Protein AF-A0AA39QGY2-F1 (afdb_monomer)

Radius of gyration: 18.07 Å; Cα contacts (8 Å, |Δi|>4): 182; chains: 1; bounding box: 39×39×44 Å

pLDDT: mean 86.76, std 7.74, range [40.62, 95.75]

Foldseek 3Di:
DVVVVVVPDDPPDPDDDDDDDDDPDLLVVLLVLLLLLLCLQDPDNVVSVQQSVCLQQFQFHFPCCVVPPLVSSVVAQSLVPQDQDWGDSDPRDTDGHHDDPVSNVVNVCLSPDADDLVLSQVLLCVPLVDPVCPVVLVVVVVVDDPLVNVQVVCCSNRRGRDPPPDDPPGDGRGSSSQDDPSHGNDDD

Secondary structure (DSSP, 8-state):
-HHHHHHTS-TT--S--------SSHHHHHHHHHHHHHHHH-SSHHHHHHHHHHHHH-SEE-HHIIIIIHHHHHHSHHHHT-BSSPEEEETTEEE--B--HHHHHHHHHHHHS---HHHHHHHHHHHHS-GGGHHHHHHHHHHS-HHHHHHHHHHHHHS----TT----S--EE-GGGEETTEE----

Solvent-accessible surface area (backbone atoms only — not comparable to full-atom values): 11274 Å² total; per-residue (Å²): 109,70,70,57,57,62,70,68,51,63,95,80,68,82,76,87,85,87,83,85,89,83,70,90,50,49,58,61,50,48,40,54,51,49,40,54,49,40,57,40,73,37,87,50,64,67,63,17,48,50,53,32,47,32,66,70,71,13,53,27,33,64,65,58,47,67,74,68,41,49,60,58,49,73,72,27,48,63,60,77,29,51,66,73,36,78,16,67,49,46,102,88,40,73,46,71,36,87,60,54,72,68,38,51,51,52,46,54,45,55,75,69,54,87,66,60,46,67,57,52,52,50,40,43,42,68,68,64,67,38,79,86,43,51,64,58,53,51,58,52,46,73,77,46,56,73,70,56,42,55,50,51,54,45,25,61,74,66,28,39,80,66,66,90,88,60,84,78,89,65,66,71,40,51,35,53,73,41,45,57,97,78,43,66,63,73,86,128

InterPro domains:
  IPR027974 Domain of unknown function DUF4470 [PF14737] (1-60)

Organism: NCBI:txid153913

Structure (mmCIF, N/CA/C/O backbone):
data_AF-A0AA39QGY2-F1
#
_entry.id   AF-A0AA39QGY2-F1
#
loop_
_atom_site.group_PDB
_atom_site.id
_atom_site.type_symbol
_atom_site.label_atom_id
_atom_site.label_alt_id
_atom_site.label_comp_id
_atom_site.label_asym_id
_atom_site.label_entity_id
_atom_site.label_seq_id
_atom_site.pdbx_PDB_ins_code
_atom_site.Cartn_x
_atom_site.Cartn_y
_atom_site.Cartn_z
_atom_site.occupancy
_atom_site.B_iso_or_equiv
_atom_site.auth_seq_id
_atom_site.auth_comp_id
_atom_site.auth_asym_id
_atom_site.auth_atom_id
_atom_site.pdbx_PDB_model_num
ATOM 1 N N . ASN A 1 1 ? 2.329 -14.400 6.533 1.00 65.44 1 ASN A N 1
ATOM 2 C CA . ASN A 1 1 ? 1.991 -15.189 7.742 1.00 65.44 1 ASN A CA 1
ATOM 3 C C . ASN A 1 1 ? 0.721 -14.717 8.438 1.00 65.44 1 ASN A C 1
ATOM 5 O O . ASN A 1 1 ? -0.178 -15.533 8.525 1.00 65.44 1 ASN A O 1
ATOM 9 N N . VAL A 1 2 ? 0.573 -13.442 8.831 1.00 81.12 2 VAL A N 1
ATOM 10 C CA . VAL A 1 2 ? -0.630 -12.953 9.556 1.00 81.12 2 VAL A CA 1
ATOM 11 C C . VAL A 1 2 ? -1.957 -13.272 8.846 1.00 81.12 2 VAL A C 1
ATOM 13 O O . VAL A 1 2 ? -2.815 -13.913 9.440 1.00 81.12 2 VAL A O 1
ATOM 16 N N . VAL A 1 3 ? -2.102 -12.902 7.565 1.00 81.69 3 VAL A N 1
ATOM 17 C CA . VAL A 1 3 ? -3.338 -13.146 6.786 1.00 81.69 3 VAL A CA 1
ATOM 18 C C . VAL A 1 3 ? -3.702 -14.632 6.745 1.00 81.69 3 VAL A C 1
ATOM 20 O O . VAL A 1 3 ? -4.847 -15.004 6.976 1.00 81.69 3 VAL A O 1
ATOM 23 N N . ARG A 1 4 ? -2.709 -15.495 6.506 1.00 86.06 4 ARG A N 1
ATOM 24 C CA . ARG A 1 4 ? -2.902 -16.948 6.475 1.00 86.06 4 ARG A CA 1
ATOM 25 C C . ARG A 1 4 ? -3.374 -17.478 7.828 1.00 86.06 4 ARG A C 1
ATOM 27 O O . ARG A 1 4 ? -4.342 -18.219 7.864 1.00 86.06 4 ARG A O 1
ATOM 34 N N . THR A 1 5 ? -2.738 -17.057 8.921 1.00 87.38 5 THR A N 1
ATOM 35 C CA . THR A 1 5 ? -3.117 -17.475 10.278 1.00 87.38 5 THR A CA 1
ATOM 36 C C . THR A 1 5 ? -4.557 -17.097 10.614 1.00 87.38 5 THR A C 1
ATOM 38 O O . THR A 1 5 ? -5.267 -17.906 11.196 1.00 87.38 5 THR A O 1
ATOM 41 N N . ILE A 1 6 ? -5.003 -15.899 10.226 1.00 88.00 6 ILE A N 1
ATOM 42 C CA . ILE A 1 6 ? -6.389 -15.461 10.446 1.00 88.00 6 ILE A CA 1
ATOM 43 C C . ILE A 1 6 ? -7.357 -16.293 9.597 1.00 88.00 6 ILE A C 1
ATOM 45 O O . ILE A 1 6 ? -8.371 -16.758 10.106 1.00 88.00 6 ILE A O 1
ATOM 49 N N . ASN A 1 7 ? -7.022 -16.532 8.327 1.00 88.44 7 ASN A N 1
ATOM 50 C CA . ASN A 1 7 ? -7.864 -17.304 7.410 1.00 88.44 7 ASN A CA 1
ATOM 51 C C . ASN A 1 7 ? -7.941 -18.803 7.752 1.00 88.44 7 ASN A C 1
ATOM 53 O O . ASN A 1 7 ? -8.857 -19.482 7.298 1.00 88.44 7 ASN A O 1
ATOM 57 N N . GLU A 1 8 ? -6.988 -19.3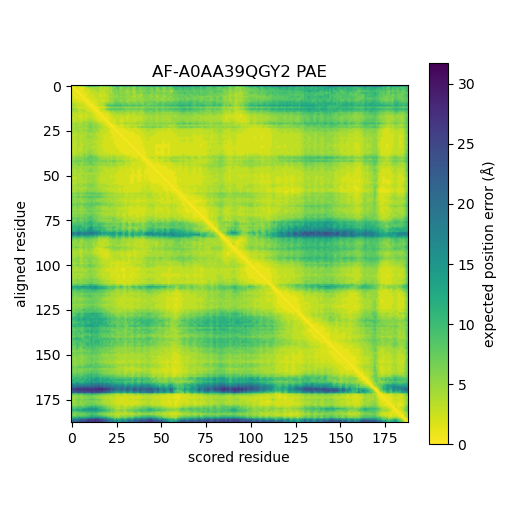25 8.526 1.00 93.50 8 GLU A N 1
ATOM 58 C CA . GLU A 1 8 ? -6.969 -20.714 9.002 1.00 93.50 8 GLU A CA 1
ATOM 59 C C . GLU A 1 8 ? -7.736 -20.911 10.325 1.00 93.50 8 GLU A C 1
ATOM 61 O O . GLU A 1 8 ? -7.832 -22.039 10.813 1.00 93.50 8 GLU A O 1
ATOM 66 N N . LEU A 1 9 ? -8.309 -19.849 10.909 1.00 93.62 9 LEU A N 1
ATOM 67 C CA . LEU A 1 9 ? -9.152 -19.982 12.097 1.00 93.62 9 LEU A CA 1
ATOM 68 C C . LEU A 1 9 ? -10.456 -20.743 11.784 1.00 93.62 9 LEU A C 1
ATOM 70 O O . LEU A 1 9 ? -11.008 -20.613 10.687 1.00 93.62 9 LEU A O 1
ATOM 74 N N . PRO A 1 10 ? -10.990 -21.519 12.749 1.00 95.75 10 PRO A N 1
ATOM 75 C CA . PRO A 1 10 ? -12.292 -22.161 12.602 1.00 95.75 10 PRO A CA 1
ATOM 76 C C . PRO A 1 10 ? -13.402 -21.145 12.304 1.00 95.75 10 PRO A C 1
ATOM 78 O O . PRO A 1 10 ? -13.413 -20.045 12.855 1.00 95.75 10 PRO A O 1
ATOM 81 N N . LYS A 1 11 ? -14.372 -21.520 11.459 1.00 92.25 11 LYS A N 1
ATOM 82 C CA . LYS A 1 11 ? -15.491 -20.635 11.069 1.00 92.25 11 LYS A CA 1
ATOM 83 C C . LYS A 1 11 ? -16.375 -20.215 12.248 1.00 92.25 11 LYS A C 1
ATOM 85 O O . LYS A 1 11 ? -17.061 -19.205 12.165 1.00 92.25 11 LYS A O 1
ATOM 90 N N . ASP A 1 12 ? -16.381 -21.010 13.307 1.00 94.62 12 ASP A N 1
ATOM 91 C CA . ASP A 1 12 ? -17.112 -20.814 14.557 1.00 94.62 12 ASP A CA 1
ATOM 92 C C . ASP A 1 12 ? -16.273 -20.118 15.641 1.00 94.62 12 ASP A C 1
ATOM 94 O O . ASP A 1 12 ? -16.718 -19.982 16.781 1.00 94.62 12 ASP A O 1
ATOM 98 N N . TYR A 1 13 ? -15.069 -19.644 15.306 1.00 93.19 13 TYR A N 1
ATOM 99 C CA . TYR A 1 13 ? -14.252 -18.869 16.228 1.00 93.19 13 TYR A CA 1
ATOM 100 C C . TYR A 1 13 ? -14.954 -17.556 16.608 1.00 93.19 13 TYR A C 1
ATOM 102 O O . TYR A 1 13 ? -15.145 -16.669 15.780 1.00 93.19 13 TYR A O 1
ATOM 110 N N . SER A 1 14 ? -15.300 -17.413 17.889 1.00 91.69 14 SER A N 1
ATOM 111 C CA . SER A 1 14 ? -15.975 -16.231 18.447 1.00 91.69 14 SER A CA 1
ATOM 112 C C . SER A 1 14 ? -15.089 -15.411 19.396 1.00 91.69 14 SER A C 1
ATOM 114 O O . SER A 1 14 ? -15.591 -14.592 20.166 1.00 91.69 14 SER A O 1
ATOM 116 N N . GLY A 1 15 ? -13.784 -15.694 19.426 1.00 91.75 15 GLY A N 1
ATOM 117 C CA . GLY A 1 15 ? -12.831 -15.021 20.306 1.00 91.75 15 GLY A CA 1
ATOM 118 C C . GLY A 1 15 ? -12.367 -13.664 19.771 1.00 91.75 15 GLY A C 1
ATOM 119 O O . GLY A 1 15 ? -12.678 -13.266 18.651 1.00 91.75 15 GLY A O 1
ATOM 120 N N . SER A 1 16 ? -11.578 -12.954 20.580 1.00 91.19 16 SER A N 1
ATOM 121 C CA . SER A 1 16 ? -10.884 -11.736 20.148 1.00 91.19 16 SER A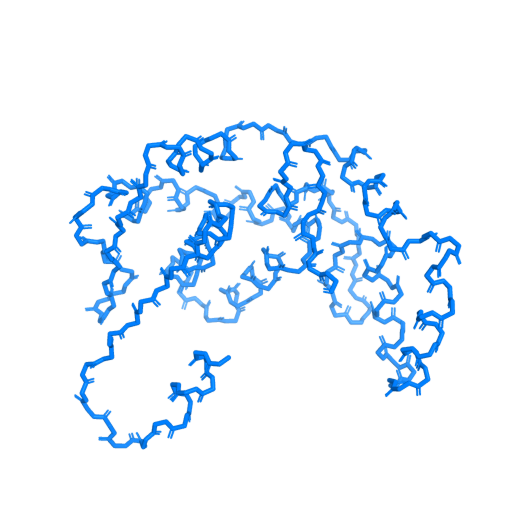 CA 1
ATOM 122 C C . SER A 1 16 ? -9.478 -12.072 19.654 1.00 91.19 16 SER A C 1
ATOM 124 O O . SER A 1 16 ? -8.739 -12.806 20.313 1.00 91.19 16 SER A O 1
ATOM 126 N N . ILE A 1 17 ? -9.096 -11.503 18.510 1.00 91.19 17 ILE A N 1
ATOM 127 C CA . ILE A 1 17 ? -7.766 -11.662 17.920 1.00 91.19 17 ILE A CA 1
ATOM 128 C C . ILE A 1 17 ? -6.948 -10.412 18.233 1.00 91.19 17 ILE A C 1
ATOM 130 O O . ILE A 1 17 ? -7.305 -9.306 17.831 1.00 91.19 17 ILE A O 1
ATOM 134 N N . LYS A 1 18 ? -5.815 -10.595 18.914 1.00 91.75 18 LYS A N 1
ATOM 135 C CA . LYS A 1 18 ? -4.838 -9.528 19.143 1.00 91.75 18 LYS A CA 1
ATOM 136 C C . LYS A 1 18 ? -3.656 -9.703 18.198 1.00 91.75 18 LYS A C 1
ATOM 138 O O . LYS A 1 18 ? -2.892 -10.655 18.333 1.00 91.75 18 LYS A O 1
ATOM 143 N N . ILE A 1 19 ? -3.497 -8.766 17.268 1.00 89.69 19 ILE A N 1
ATOM 144 C CA . ILE A 1 19 ? -2.382 -8.739 16.317 1.00 89.69 19 ILE A CA 1
ATOM 145 C C . ILE A 1 19 ? -1.370 -7.703 16.798 1.00 89.69 19 ILE A C 1
ATOM 147 O O . ILE A 1 19 ? -1.733 -6.569 17.101 1.00 89.69 19 ILE A O 1
ATOM 151 N N . ILE A 1 20 ? -0.100 -8.099 16.874 1.00 89.75 20 ILE A N 1
ATOM 152 C CA . ILE A 1 20 ? 1.009 -7.194 17.179 1.00 89.75 20 ILE A CA 1
ATOM 153 C C . ILE A 1 20 ? 1.855 -7.087 15.918 1.00 89.75 20 ILE A C 1
ATOM 155 O O . ILE A 1 20 ? 2.476 -8.062 15.497 1.00 89.75 20 ILE A O 1
ATOM 159 N N . LEU A 1 21 ? 1.851 -5.901 15.315 1.00 86.69 21 LEU A N 1
ATOM 160 C CA . LEU A 1 21 ? 2.722 -5.559 14.199 1.00 86.69 21 LEU A CA 1
ATOM 161 C C . LEU A 1 21 ? 3.882 -4.748 14.762 1.00 86.69 21 LEU A C 1
ATOM 163 O O . LEU A 1 21 ? 3.681 -3.650 15.274 1.00 86.69 21 LEU A O 1
ATOM 167 N N . ASN A 1 22 ? 5.080 -5.316 14.709 1.00 87.38 22 ASN A N 1
ATOM 168 C CA . ASN A 1 22 ? 6.297 -4.656 15.150 1.00 87.38 22 ASN A CA 1
ATOM 169 C C . ASN A 1 22 ? 7.348 -4.787 14.054 1.00 87.38 22 ASN A C 1
ATOM 171 O O . ASN A 1 22 ? 7.548 -5.881 13.530 1.00 87.38 22 ASN A O 1
ATOM 175 N N . ASP A 1 23 ? 8.015 -3.685 13.742 1.00 89.94 23 ASP A N 1
ATOM 176 C CA . ASP A 1 23 ? 9.109 -3.647 12.781 1.00 89.94 23 ASP A CA 1
ATOM 177 C C . ASP A 1 23 ? 10.179 -2.670 13.279 1.00 89.94 23 ASP A C 1
ATOM 179 O O . ASP A 1 23 ? 9.880 -1.732 14.018 1.00 89.94 23 ASP A O 1
ATOM 183 N N . HIS A 1 24 ? 11.435 -2.895 12.904 1.00 88.94 24 HIS A N 1
ATOM 184 C CA . HIS A 1 24 ? 12.511 -1.962 13.229 1.00 88.94 24 HIS A CA 1
ATOM 185 C C . HIS A 1 24 ? 12.521 -0.756 12.282 1.00 88.94 24 HIS A C 1
ATOM 187 O O . HIS A 1 24 ? 12.926 0.334 12.681 1.00 88.94 24 HIS A O 1
ATOM 193 N N . ASN A 1 25 ? 12.079 -0.938 11.035 1.00 89.50 25 ASN A N 1
ATOM 194 C CA . ASN A 1 25 ? 12.035 0.105 10.027 1.00 89.50 25 ASN A CA 1
ATOM 195 C C . ASN A 1 25 ? 10.779 0.979 10.216 1.00 89.50 25 ASN A C 1
ATOM 197 O O . ASN A 1 25 ? 9.659 0.506 9.993 1.00 89.50 25 ASN A O 1
ATOM 201 N N . PRO A 1 26 ? 10.931 2.278 10.544 1.00 89.56 26 PRO A N 1
ATOM 202 C CA . PRO A 1 26 ? 9.799 3.183 10.714 1.00 89.56 26 PRO A CA 1
ATOM 203 C C . PRO A 1 26 ? 8.897 3.269 9.481 1.00 89.56 26 PRO A C 1
ATOM 205 O O . PRO A 1 26 ? 7.688 3.403 9.633 1.00 89.56 26 PRO A O 1
ATOM 208 N N . MET A 1 27 ? 9.452 3.151 8.269 1.00 89.81 27 MET A N 1
ATOM 209 C CA . MET A 1 27 ? 8.659 3.203 7.038 1.00 89.81 27 MET A CA 1
ATOM 210 C C . MET A 1 27 ? 7.722 2.011 6.896 1.00 89.81 27 MET A C 1
ATOM 212 O O . MET A 1 27 ? 6.594 2.194 6.452 1.00 89.81 27 MET A O 1
ATOM 216 N N . VAL A 1 28 ? 8.143 0.818 7.326 1.00 90.44 28 VAL A N 1
ATOM 217 C CA . VAL A 1 28 ? 7.278 -0.371 7.313 1.00 90.44 28 VAL A CA 1
ATOM 218 C C . VAL A 1 28 ? 6.107 -0.178 8.277 1.00 90.44 28 VAL A C 1
ATOM 220 O O . VAL A 1 28 ? 4.969 -0.502 7.943 1.00 90.44 28 VAL A O 1
ATOM 223 N N . ILE A 1 29 ? 6.352 0.421 9.448 1.00 90.81 29 ILE A N 1
ATOM 224 C CA . ILE A 1 29 ? 5.285 0.769 10.397 1.00 90.81 29 ILE A CA 1
ATOM 225 C C . ILE A 1 29 ? 4.319 1.785 9.772 1.00 90.81 29 ILE A C 1
ATOM 227 O O . ILE A 1 29 ? 3.110 1.562 9.787 1.00 90.81 29 ILE A O 1
ATOM 231 N N . CYS A 1 30 ? 4.843 2.874 9.202 1.00 90.75 30 CYS A N 1
ATOM 232 C CA . CYS A 1 30 ? 4.046 3.915 8.550 1.00 90.75 30 CYS A CA 1
ATOM 233 C C . CYS A 1 30 ? 3.189 3.354 7.408 1.00 90.75 30 CYS A C 1
ATOM 235 O O . CYS A 1 30 ? 2.012 3.685 7.290 1.00 90.75 30 CYS A O 1
ATOM 237 N N . HIS A 1 31 ? 3.766 2.482 6.583 1.00 91.62 31 HIS A N 1
ATOM 238 C CA . HIS A 1 31 ? 3.091 1.850 5.455 1.00 91.62 31 HIS A CA 1
ATOM 239 C C . HIS A 1 31 ? 1.977 0.902 5.908 1.00 91.62 31 HIS A C 1
ATOM 241 O O . HIS A 1 31 ? 0.848 1.022 5.435 1.00 91.62 31 HIS A O 1
ATOM 247 N N . ASN A 1 32 ? 2.248 0.045 6.898 1.00 91.31 32 ASN A N 1
ATOM 248 C CA . ASN A 1 32 ? 1.231 -0.824 7.497 1.00 91.31 32 ASN A CA 1
ATOM 249 C C . ASN A 1 32 ? 0.089 -0.015 8.125 1.00 91.31 32 ASN A C 1
ATOM 251 O O . ASN A 1 32 ? -1.076 -0.370 7.956 1.00 91.31 32 ASN A O 1
ATOM 255 N N . LEU A 1 33 ? 0.408 1.085 8.815 1.00 91.00 33 LEU A N 1
ATOM 256 C CA . LEU A 1 33 ? -0.594 1.990 9.373 1.00 91.00 33 LEU A CA 1
ATOM 257 C C . LEU A 1 33 ? -1.489 2.565 8.270 1.00 91.00 33 LEU A C 1
ATOM 259 O O . LEU A 1 33 ? -2.707 2.536 8.400 1.00 91.00 33 LEU A O 1
ATOM 263 N N . MET A 1 34 ? -0.901 3.020 7.164 1.00 91.88 34 MET A N 1
ATOM 264 C CA . MET A 1 34 ? -1.655 3.551 6.029 1.00 91.88 34 MET A CA 1
ATOM 265 C C . MET A 1 34 ? -2.555 2.508 5.371 1.00 91.88 34 MET A C 1
ATOM 267 O O . MET A 1 34 ? -3.709 2.813 5.089 1.00 91.88 34 MET A O 1
ATOM 271 N N . ILE A 1 35 ? -2.073 1.277 5.173 1.00 92.56 35 ILE A N 1
ATOM 272 C CA . ILE A 1 35 ? -2.892 0.182 4.632 1.00 92.56 35 ILE A CA 1
ATOM 273 C C . ILE A 1 35 ? -4.102 -0.068 5.538 1.00 92.56 35 ILE A C 1
ATOM 275 O O . ILE A 1 35 ? -5.232 -0.116 5.056 1.00 92.56 35 ILE A O 1
ATOM 279 N N . LEU A 1 36 ? -3.885 -0.186 6.851 1.00 91.44 36 LEU A N 1
ATOM 280 C CA . LEU A 1 36 ? -4.968 -0.416 7.810 1.00 91.44 36 LEU A CA 1
ATOM 281 C C . LEU A 1 36 ? -5.960 0.753 7.856 1.00 91.44 36 LEU A C 1
ATOM 283 O O . LEU A 1 36 ? -7.162 0.514 7.948 1.00 91.44 36 LEU A O 1
ATOM 287 N N . SER A 1 37 ? -5.479 1.994 7.745 1.00 90.62 37 SER A N 1
ATOM 288 C CA . SER A 1 37 ? -6.336 3.179 7.661 1.00 90.62 37 SER A CA 1
ATOM 289 C C . SER A 1 37 ? -7.192 3.176 6.393 1.00 90.62 37 SER A C 1
ATOM 291 O O . SER A 1 37 ? -8.391 3.411 6.481 1.00 90.62 37 SER A O 1
ATOM 293 N N . ILE A 1 38 ? -6.626 2.849 5.224 1.00 91.88 38 ILE A N 1
ATOM 294 C CA . ILE A 1 38 ? -7.384 2.756 3.961 1.00 91.88 38 ILE A CA 1
ATOM 295 C C . ILE A 1 38 ? -8.504 1.721 4.069 1.00 91.88 38 ILE A C 1
ATOM 297 O O . ILE A 1 38 ? -9.653 2.013 3.751 1.00 91.88 38 ILE A O 1
ATOM 301 N N . LEU A 1 39 ? -8.181 0.528 4.569 1.00 91.25 39 LEU A N 1
ATOM 302 C CA . LEU A 1 39 ? -9.150 -0.562 4.727 1.00 91.25 39 LEU A CA 1
ATOM 303 C C . LEU A 1 39 ? -10.239 -0.261 5.770 1.00 91.25 39 LEU A C 1
ATOM 305 O O . LEU A 1 39 ? -11.242 -0.964 5.832 1.00 91.25 39 LEU A O 1
ATOM 309 N N . SER A 1 40 ? -10.024 0.748 6.612 1.00 88.62 40 SER A N 1
ATOM 310 C CA . SER A 1 40 ? -10.938 1.168 7.672 1.00 88.62 40 SER A CA 1
ATOM 311 C C . SER A 1 40 ? -11.886 2.287 7.235 1.00 88.62 40 SER A C 1
ATOM 313 O O . SER A 1 40 ? -13.038 2.303 7.665 1.00 88.62 40 SER A O 1
ATOM 315 N N . ILE A 1 41 ? -11.418 3.218 6.399 1.00 87.75 41 ILE A N 1
ATOM 316 C CA . ILE A 1 41 ? -12.186 4.409 6.006 1.00 87.75 41 ILE A CA 1
ATOM 317 C C . ILE A 1 41 ? -13.058 4.195 4.767 1.00 87.75 41 ILE A C 1
ATOM 319 O O . ILE A 1 41 ? -14.045 4.912 4.618 1.00 87.75 41 ILE A O 1
ATOM 323 N N . ILE A 1 42 ? -12.716 3.245 3.886 1.00 88.19 42 ILE A N 1
ATOM 324 C CA . ILE A 1 42 ? -13.517 2.946 2.692 1.00 88.19 42 ILE A CA 1
ATOM 325 C C . ILE A 1 42 ? -14.556 1.869 3.033 1.00 88.19 42 ILE A C 1
ATOM 327 O O . ILE A 1 42 ? -14.168 0.748 3.361 1.00 88.19 42 ILE A O 1
ATOM 331 N N . PRO A 1 43 ? -15.870 2.165 2.946 1.00 86.81 43 PRO A N 1
ATOM 332 C CA . PRO A 1 43 ? -16.910 1.181 3.250 1.00 86.81 43 PRO A CA 1
ATOM 333 C C . PRO A 1 43 ? -16.999 0.052 2.220 1.00 86.81 43 PRO A C 1
ATOM 335 O O . PRO A 1 43 ? -17.347 -1.075 2.571 1.00 86.81 43 PRO A O 1
ATOM 338 N N . ASP A 1 44 ? -16.726 0.364 0.951 1.00 91.50 44 ASP A N 1
ATOM 339 C CA . ASP A 1 44 ? -16.695 -0.626 -0.116 1.00 91.50 44 ASP A CA 1
ATOM 340 C C . ASP A 1 44 ? -15.405 -1.453 -0.038 1.00 91.50 44 ASP A C 1
ATOM 342 O O . ASP A 1 44 ? -14.290 -0.929 -0.093 1.00 91.50 44 ASP A O 1
ATOM 346 N N . ILE A 1 45 ? -15.568 -2.766 0.128 1.00 90.12 45 ILE A N 1
ATOM 347 C CA . ILE A 1 45 ? -14.451 -3.686 0.365 1.00 90.12 45 ILE A CA 1
ATOM 348 C C . ILE A 1 45 ? -13.558 -3.795 -0.876 1.00 90.12 45 ILE A C 1
ATOM 350 O O . ILE A 1 45 ? -12.341 -3.921 -0.734 1.00 90.12 45 ILE A O 1
ATOM 354 N N . GLU A 1 46 ? -14.139 -3.761 -2.076 1.00 91.69 46 GLU A N 1
ATOM 355 C CA . GLU A 1 46 ? -13.391 -3.911 -3.326 1.00 91.69 46 GLU A CA 1
ATOM 356 C C . GLU A 1 46 ? -12.561 -2.653 -3.604 1.00 91.69 46 GLU A C 1
ATOM 358 O O . GLU A 1 46 ? -11.358 -2.753 -3.847 1.00 91.69 46 GLU A O 1
ATOM 363 N N . GLU A 1 47 ? -13.156 -1.470 -3.444 1.00 90.88 47 GLU A N 1
ATOM 364 C CA . GLU A 1 47 ? -12.474 -0.181 -3.571 1.00 90.88 47 GLU A CA 1
ATOM 365 C C . GLU A 1 47 ? -11.387 -0.003 -2.498 1.00 90.88 47 GLU A C 1
ATOM 367 O O . GLU A 1 47 ? -10.273 0.446 -2.795 1.00 90.88 47 GLU A O 1
ATOM 372 N N . GLY A 1 48 ? -11.672 -0.395 -1.251 1.00 92.12 48 GLY A N 1
ATOM 373 C CA . GLY A 1 48 ? -10.700 -0.444 -0.156 1.00 92.12 48 GLY A CA 1
ATOM 374 C C . GLY A 1 48 ? -9.495 -1.313 -0.489 1.00 92.12 48 GLY A C 1
ATOM 375 O O . GLY A 1 48 ? -8.344 -0.883 -0.343 1.00 92.12 48 GLY A O 1
ATOM 376 N N . ALA A 1 49 ? -9.754 -2.526 -0.975 1.00 92.75 49 ALA A N 1
ATOM 377 C CA . ALA A 1 49 ? -8.714 -3.461 -1.375 1.00 92.75 49 ALA A CA 1
ATOM 378 C C . ALA A 1 49 ? -7.889 -2.938 -2.560 1.00 92.75 49 ALA A C 1
ATOM 380 O O . ALA A 1 49 ? -6.668 -3.085 -2.547 1.00 92.75 49 ALA A O 1
ATOM 381 N N . GLU A 1 50 ? -8.512 -2.291 -3.548 1.00 91.25 50 GLU A N 1
ATOM 382 C CA . GLU A 1 50 ? -7.819 -1.713 -4.704 1.00 91.25 50 GLU A CA 1
ATOM 383 C C . GLU A 1 50 ? -6.860 -0.584 -4.289 1.00 91.25 50 GLU A C 1
ATOM 385 O O . GLU A 1 50 ? -5.677 -0.602 -4.642 1.00 91.25 50 GLU A O 1
ATOM 390 N N . HIS A 1 51 ? -7.309 0.357 -3.454 1.00 91.75 51 HIS A N 1
ATOM 391 C CA . HIS A 1 51 ? -6.443 1.431 -2.956 1.00 91.75 51 HIS A CA 1
ATOM 392 C C . HIS A 1 51 ? -5.319 0.903 -2.055 1.00 91.75 51 HIS A C 1
ATOM 394 O O . HIS A 1 51 ? -4.178 1.365 -2.160 1.00 91.75 51 HIS A O 1
ATOM 400 N N . ALA A 1 52 ? -5.607 -0.087 -1.203 1.00 93.69 52 ALA A N 1
ATOM 401 C CA . ALA A 1 52 ? -4.596 -0.749 -0.385 1.00 93.69 52 ALA A CA 1
ATOM 402 C C . ALA A 1 52 ? -3.561 -1.490 -1.251 1.00 93.69 52 ALA A C 1
ATOM 404 O O . ALA A 1 52 ? -2.364 -1.415 -0.972 1.00 93.69 52 ALA A O 1
ATOM 405 N N . LEU A 1 53 ? -3.988 -2.146 -2.335 1.00 92.50 53 LEU A N 1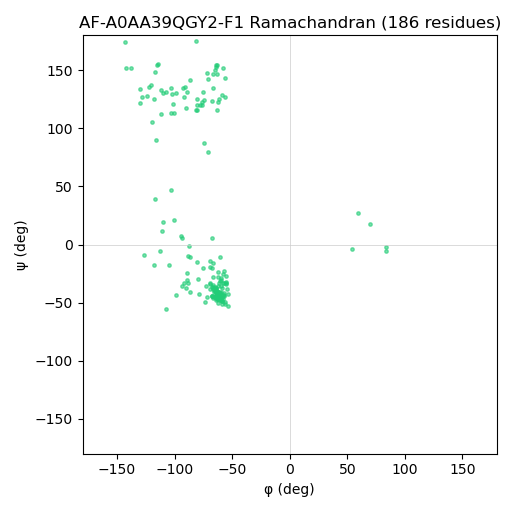
ATOM 406 C CA . LEU A 1 53 ? -3.106 -2.816 -3.292 1.00 92.50 53 LEU A CA 1
ATOM 407 C C . LEU A 1 53 ? -2.177 -1.819 -3.995 1.00 92.50 53 LEU A C 1
ATOM 409 O O . LEU A 1 53 ? -0.972 -2.065 -4.104 1.00 92.50 53 LEU A O 1
ATOM 413 N N . HIS A 1 54 ? -2.710 -0.677 -4.435 1.00 92.31 54 HIS A N 1
ATOM 414 C CA . HIS A 1 54 ? -1.902 0.386 -5.025 1.00 92.31 54 HIS A CA 1
ATOM 415 C C . HIS A 1 54 ? -0.892 0.957 -4.035 1.00 92.31 54 HIS A C 1
ATOM 417 O O . HIS A 1 54 ? 0.278 1.113 -4.382 1.00 92.31 54 HIS A O 1
ATOM 423 N N . LEU A 1 55 ? -1.318 1.216 -2.796 1.00 92.38 55 LEU A N 1
ATOM 424 C CA . LEU A 1 55 ? -0.424 1.648 -1.729 1.00 92.38 55 LEU A CA 1
ATOM 425 C C . LEU A 1 55 ? 0.686 0.618 -1.474 1.00 92.38 55 LEU A C 1
ATOM 427 O O . LEU A 1 55 ? 1.823 1.003 -1.204 1.00 92.38 55 LEU A O 1
ATOM 431 N N . TRP A 1 56 ? 0.376 -0.676 -1.566 1.00 91.62 56 TRP A N 1
ATOM 432 C CA . TRP A 1 56 ? 1.334 -1.743 -1.300 1.00 91.62 56 TRP A CA 1
ATOM 433 C C . TRP A 1 56 ? 2.371 -1.898 -2.415 1.00 91.62 56 TRP A C 1
ATOM 435 O O . TRP A 1 56 ? 3.564 -1.936 -2.132 1.00 91.62 56 TRP A O 1
ATOM 445 N N . TYR A 1 57 ? 1.948 -1.970 -3.675 1.00 90.38 57 TYR A N 1
ATOM 446 C CA . TYR A 1 57 ? 2.829 -2.451 -4.747 1.00 90.38 57 TYR A CA 1
ATOM 447 C C . TYR A 1 57 ? 2.974 -1.513 -5.944 1.00 90.38 57 TYR A C 1
ATOM 449 O O . TYR A 1 57 ? 3.806 -1.761 -6.819 1.00 90.38 57 TYR A O 1
ATOM 457 N N . SER A 1 58 ? 2.177 -0.449 -6.031 1.00 91.94 58 SER A N 1
ATOM 458 C CA . SER A 1 58 ? 2.325 0.515 -7.121 1.00 91.94 58 SER A CA 1
ATOM 459 C C . SER A 1 58 ? 3.266 1.644 -6.704 1.00 91.94 58 SER A C 1
ATOM 461 O O . SER A 1 58 ? 3.062 2.288 -5.679 1.00 91.94 58 SER A O 1
ATOM 463 N N . VAL A 1 59 ? 4.293 1.902 -7.513 1.00 92.56 59 VAL A N 1
ATOM 464 C CA . VAL A 1 59 ? 5.199 3.058 -7.385 1.00 92.56 59 VAL A CA 1
ATOM 465 C C . VAL A 1 59 ? 4.470 4.370 -7.662 1.00 92.56 59 VAL A C 1
ATOM 467 O O . VAL A 1 59 ? 4.829 5.403 -7.101 1.00 92.56 59 VAL A O 1
ATOM 470 N N . PHE A 1 60 ? 3.420 4.327 -8.479 1.00 91.25 60 PHE A N 1
ATOM 471 C CA . PHE A 1 60 ? 2.500 5.439 -8.695 1.00 91.25 60 PHE A CA 1
ATOM 472 C C . PHE A 1 60 ? 1.099 5.083 -8.203 1.00 91.25 60 PHE A C 1
ATOM 474 O O . PHE A 1 60 ? 0.739 3.914 -8.137 1.00 91.25 60 PHE A O 1
ATOM 481 N N . GLN A 1 61 ? 0.302 6.084 -7.847 1.00 88.31 61 GLN A N 1
ATOM 482 C CA . GLN A 1 61 ? -1.054 5.905 -7.334 1.00 88.31 61 GLN A CA 1
ATOM 483 C C . GLN A 1 61 ? -2.073 6.553 -8.273 1.00 88.31 61 GLN A C 1
ATOM 485 O O . GLN A 1 61 ? -1.771 7.584 -8.886 1.00 88.31 61 GLN A O 1
ATOM 490 N N . PRO A 1 62 ? -3.294 6.000 -8.362 1.00 86.94 62 PRO A N 1
ATOM 491 C CA . PRO A 1 62 ? -4.400 6.677 -9.023 1.00 86.94 62 PRO A CA 1
ATOM 492 C C . PRO A 1 62 ? -4.690 8.041 -8.385 1.00 86.94 62 PRO A C 1
ATOM 494 O O . PRO A 1 62 ? -4.500 8.239 -7.184 1.00 86.94 62 PRO A O 1
ATOM 497 N N . MET A 1 63 ? -5.230 8.976 -9.170 1.00 85.81 63 MET A N 1
ATOM 498 C CA . MET A 1 63 ? -5.631 10.298 -8.666 1.00 85.81 63 MET A CA 1
ATOM 499 C C . MET A 1 63 ? -6.695 10.228 -7.564 1.00 85.81 63 MET A C 1
ATOM 501 O O . MET A 1 63 ? -6.678 11.068 -6.663 1.00 85.81 63 MET A O 1
ATOM 505 N N . SER A 1 64 ? -7.534 9.186 -7.576 1.00 87.19 64 SER A N 1
ATOM 506 C CA . SER A 1 64 ? -8.500 8.906 -6.509 1.00 87.19 64 SER A CA 1
ATOM 507 C C . SER A 1 64 ? -7.841 8.788 -5.135 1.00 87.19 64 SER A C 1
ATOM 509 O O . SER A 1 64 ? -8.452 9.155 -4.139 1.00 87.19 64 SER A O 1
ATOM 511 N N . TYR A 1 65 ? -6.567 8.392 -5.052 1.00 88.75 65 TYR A N 1
ATOM 512 C CA . TYR A 1 65 ? -5.845 8.386 -3.785 1.00 88.75 65 TYR A CA 1
ATOM 513 C C . TYR A 1 65 ? -5.778 9.789 -3.153 1.00 88.75 65 TYR A C 1
ATOM 515 O O . TYR A 1 65 ? -6.063 9.973 -1.970 1.00 88.75 65 TYR A O 1
ATOM 523 N N . GLN A 1 66 ? -5.449 10.820 -3.932 1.00 87.69 66 GLN A N 1
ATOM 524 C CA . GLN A 1 66 ? -5.374 12.182 -3.397 1.00 87.69 66 GLN A CA 1
ATOM 525 C C . GLN A 1 66 ? -6.752 12.774 -3.100 1.00 87.69 66 GLN A C 1
ATOM 527 O O . GLN A 1 66 ? -6.885 13.526 -2.139 1.00 87.69 66 GLN A O 1
ATOM 532 N N . THR A 1 67 ? -7.763 12.457 -3.910 1.00 87.06 67 THR A N 1
ATOM 533 C CA . THR A 1 67 ? -9.088 13.083 -3.800 1.00 87.06 67 THR A CA 1
ATOM 534 C C . THR A 1 67 ? -10.028 12.357 -2.843 1.00 87.06 67 THR A C 1
ATOM 536 O O . THR A 1 67 ? -10.867 13.007 -2.231 1.00 87.06 67 THR A O 1
ATOM 539 N N . CYS A 1 68 ? -9.892 11.037 -2.708 1.00 85.94 68 CYS A N 1
ATOM 540 C CA . CYS A 1 68 ? -10.832 10.176 -1.984 1.00 85.94 68 CYS A CA 1
ATOM 541 C C . CYS A 1 68 ? -10.207 9.469 -0.779 1.00 85.94 68 CYS A C 1
ATOM 543 O O . CYS A 1 68 ? -10.941 8.993 0.073 1.00 85.94 68 CYS A O 1
ATOM 545 N N . ILE A 1 69 ? -8.877 9.376 -0.678 1.00 90.12 69 ILE A N 1
ATOM 546 C CA . ILE A 1 69 ? -8.225 8.647 0.424 1.00 90.12 69 ILE A CA 1
ATOM 547 C C . ILE A 1 69 ? -7.576 9.607 1.407 1.00 90.12 69 ILE A C 1
ATOM 549 O O . ILE A 1 69 ? -7.880 9.591 2.598 1.00 90.12 69 ILE A O 1
ATOM 553 N N . LEU A 1 70 ? -6.690 10.470 0.910 1.00 89.12 70 LEU A N 1
ATOM 554 C CA . LEU A 1 70 ? -5.892 11.350 1.759 1.00 89.12 70 LEU A CA 1
ATOM 555 C C . LEU A 1 70 ? -6.733 12.256 2.688 1.00 89.12 70 LEU A C 1
ATOM 557 O O . LEU A 1 70 ? -6.367 12.349 3.860 1.00 89.12 70 LEU A O 1
ATOM 561 N N . PRO A 1 71 ? -7.857 12.867 2.250 1.00 89.50 71 PRO A N 1
ATOM 562 C CA . PRO A 1 71 ? -8.690 13.688 3.132 1.00 89.50 71 PRO A CA 1
ATOM 563 C C . PRO A 1 71 ? -9.258 12.889 4.311 1.00 89.50 71 PRO A C 1
ATOM 565 O O . PRO A 1 71 ? -9.122 13.299 5.460 1.00 89.50 71 PRO A O 1
ATOM 568 N N . HIS A 1 72 ? -9.796 11.698 4.038 1.00 89.19 72 HIS A N 1
ATOM 569 C CA . HIS A 1 72 ? -10.372 10.826 5.062 1.00 89.19 72 HIS A CA 1
ATOM 570 C C . HIS A 1 72 ? -9.319 10.297 6.038 1.00 89.19 72 HIS A C 1
ATOM 572 O O . HIS A 1 72 ? -9.585 10.171 7.230 1.00 89.19 72 HIS A O 1
ATOM 578 N N . ILE A 1 73 ? -8.102 10.030 5.560 1.00 87.69 73 ILE A N 1
ATOM 579 C CA . ILE A 1 73 ? -6.981 9.655 6.424 1.00 87.69 73 ILE A CA 1
ATOM 580 C C . ILE A 1 73 ? -6.632 10.796 7.381 1.00 87.69 73 ILE A C 1
ATOM 582 O O . ILE A 1 73 ? -6.512 10.552 8.581 1.00 87.69 73 ILE A O 1
ATOM 586 N N . CYS A 1 74 ? -6.517 12.029 6.881 1.00 85.12 74 CYS A N 1
ATOM 587 C CA . CYS A 1 74 ? -6.228 13.213 7.698 1.00 85.12 74 CYS A CA 1
ATOM 588 C C . CYS A 1 74 ? -7.287 13.473 8.781 1.00 85.12 74 CYS A C 1
ATOM 590 O O . CYS A 1 74 ? -6.949 13.984 9.846 1.00 85.12 74 CYS A O 1
ATOM 592 N N . GLU A 1 75 ? -8.541 13.101 8.528 1.00 84.56 75 GLU A N 1
ATOM 593 C CA . GLU A 1 75 ? -9.652 13.224 9.479 1.00 84.56 75 GLU A CA 1
ATOM 594 C C . GLU A 1 75 ? -9.810 11.998 10.396 1.00 84.56 75 GLU A C 1
ATOM 596 O O . GLU A 1 75 ? -10.576 12.038 11.358 1.00 84.56 75 GLU A O 1
ATOM 601 N N . SER A 1 76 ? -9.092 10.904 10.124 1.00 83.50 76 SER A N 1
ATOM 602 C CA . SER A 1 76 ? -9.276 9.639 10.833 1.00 83.50 76 SER A CA 1
ATOM 603 C C . SER A 1 76 ? -8.752 9.662 12.271 1.00 83.50 76 SER A C 1
ATOM 605 O O . SER A 1 76 ? -7.711 10.244 12.599 1.00 83.50 76 SER A O 1
ATOM 607 N N . ASP A 1 77 ? -9.434 8.903 13.129 1.00 78.06 77 ASP A N 1
ATOM 608 C CA . ASP A 1 77 ? -9.016 8.635 14.506 1.00 78.06 77 ASP A CA 1
ATOM 609 C C . ASP A 1 77 ? -7.604 8.034 14.587 1.00 78.06 77 ASP A C 1
ATOM 611 O O . ASP A 1 77 ? -6.861 8.321 15.523 1.00 78.06 77 ASP A O 1
ATOM 615 N N . ALA A 1 78 ? -7.214 7.226 13.596 1.00 75.69 78 ALA A N 1
ATOM 616 C CA . ALA A 1 78 ? -5.893 6.606 13.538 1.00 75.69 78 ALA A CA 1
ATOM 617 C C . ALA A 1 78 ? -4.760 7.644 13.471 1.00 75.69 78 ALA A C 1
ATOM 619 O O . ALA A 1 78 ? -3.694 7.418 14.043 1.00 75.69 78 ALA A O 1
ATOM 620 N N . 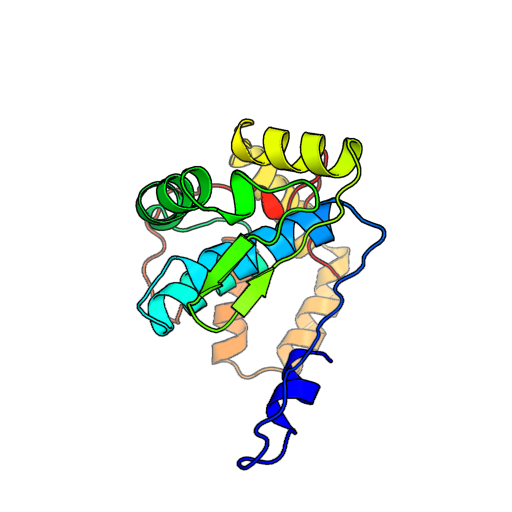LEU A 1 79 ? -4.991 8.790 12.819 1.00 76.94 79 LEU A N 1
ATOM 621 C CA . LEU A 1 79 ? -4.013 9.877 12.738 1.00 76.94 79 LEU A CA 1
ATOM 622 C C . LEU A 1 79 ? -4.097 10.873 13.884 1.00 76.94 79 LEU A C 1
ATOM 624 O O . LEU A 1 79 ? -3.075 11.409 14.310 1.00 76.94 79 LEU A O 1
ATOM 628 N N . THR A 1 80 ? -5.290 11.120 14.412 1.00 73.31 80 THR A N 1
ATOM 629 C CA . THR A 1 80 ? -5.441 12.036 15.549 1.00 73.31 80 THR A CA 1
ATOM 630 C C . THR A 1 80 ? -4.986 11.403 16.868 1.00 73.31 80 THR A C 1
ATOM 632 O O . THR A 1 80 ? -4.626 12.124 17.799 1.00 73.31 80 THR A O 1
ATOM 635 N N . LYS A 1 81 ? -4.923 10.064 16.944 1.00 76.19 81 LYS A N 1
ATOM 636 C CA . LYS A 1 81 ? -4.555 9.288 18.143 1.00 76.19 81 LYS A CA 1
ATOM 637 C C . LYS A 1 81 ? -3.273 8.464 17.968 1.00 76.19 81 LYS A C 1
ATOM 639 O O . LYS A 1 81 ? -3.167 7.364 18.498 1.00 76.19 81 LYS A O 1
ATOM 644 N N . LEU A 1 82 ? -2.261 9.009 17.286 1.00 72.12 82 LEU A N 1
ATOM 645 C CA . LEU A 1 82 ? -0.974 8.325 17.041 1.00 72.12 82 LEU A CA 1
ATOM 646 C C . LEU A 1 82 ? -0.185 7.938 18.314 1.00 72.12 82 LEU A C 1
ATOM 648 O O . LEU A 1 82 ? 0.789 7.187 18.219 1.00 72.12 82 LEU A O 1
ATOM 652 N N . SER A 1 83 ? -0.590 8.416 19.497 1.00 67.38 83 SER A N 1
ATOM 653 C CA . SER A 1 83 ? 0.075 8.166 20.780 1.00 67.38 83 SER A CA 1
ATOM 654 C C . SER A 1 83 ? -0.845 7.453 21.771 1.00 67.38 83 SER A C 1
ATOM 656 O O . SER A 1 83 ? -1.717 8.094 22.353 1.00 67.38 83 SER A O 1
ATOM 658 N N . GLU A 1 84 ? -0.600 6.154 21.984 1.00 67.81 84 GLU A N 1
ATOM 659 C CA . GLU A 1 84 ? -1.065 5.276 23.083 1.00 67.81 84 GLU A CA 1
ATOM 660 C C . GLU A 1 84 ? -2.579 5.202 23.359 1.00 67.81 84 GLU A C 1
ATOM 662 O O . GLU A 1 84 ? -3.027 4.394 24.174 1.00 67.81 84 GLU A O 1
ATOM 667 N N . MET A 1 85 ? -3.390 5.981 22.650 1.00 77.88 85 MET A N 1
ATOM 668 C CA . MET A 1 85 ? -4.837 5.961 22.746 1.00 77.88 85 MET A CA 1
ATOM 669 C C . MET A 1 85 ? -5.418 4.967 21.738 1.00 77.88 85 MET A C 1
ATOM 671 O O . MET A 1 85 ? -5.014 4.966 20.575 1.00 77.88 85 MET A O 1
ATOM 675 N N . PRO A 1 86 ? -6.397 4.142 22.141 1.00 84.62 86 PRO A N 1
ATOM 676 C CA . PRO A 1 86 ? -7.091 3.280 21.199 1.00 84.62 86 PRO A CA 1
ATOM 677 C C . PRO A 1 86 ? -7.841 4.116 20.147 1.00 84.62 86 PRO A C 1
ATOM 679 O O . PRO A 1 86 ? -8.697 4.941 20.480 1.00 84.62 86 PRO A O 1
ATOM 682 N N . ALA A 1 87 ? -7.523 3.888 18.875 1.00 86.31 87 ALA A N 1
ATOM 683 C CA . ALA A 1 87 ? -8.232 4.421 17.720 1.00 86.31 87 ALA A CA 1
ATOM 684 C C . ALA A 1 87 ? -9.196 3.359 17.182 1.00 86.31 87 ALA A C 1
ATOM 686 O O . ALA A 1 87 ? -8.809 2.207 16.974 1.00 86.31 87 ALA A O 1
ATOM 687 N N . HIS A 1 88 ? -10.455 3.722 16.950 1.00 86.25 88 HIS A N 1
ATOM 688 C CA . HIS A 1 88 ? -11.406 2.803 16.333 1.00 86.25 88 HIS A CA 1
ATOM 689 C C . HIS A 1 88 ? -11.188 2.788 14.821 1.00 86.25 88 HIS A C 1
ATOM 691 O O . HIS A 1 88 ? -11.317 3.820 14.171 1.00 86.25 88 HIS A O 1
ATOM 697 N N . LEU A 1 89 ? -10.861 1.615 14.274 1.00 84.38 89 LEU A N 1
ATOM 698 C CA . LEU A 1 89 ? -10.820 1.397 12.827 1.00 84.38 89 LEU A CA 1
ATOM 699 C C . LEU A 1 89 ? -12.205 1.002 12.305 1.00 84.38 89 LEU A C 1
ATOM 701 O O . LEU A 1 89 ? -12.652 1.444 11.255 1.00 84.38 89 LEU A O 1
ATOM 705 N N . THR A 1 90 ? -12.908 0.162 13.057 1.00 84.38 90 THR A N 1
ATOM 706 C CA . THR A 1 90 ? -14.293 -0.231 12.783 1.00 84.38 90 THR A CA 1
ATOM 707 C C . THR A 1 90 ? -15.031 -0.361 14.120 1.00 84.38 90 THR A C 1
ATOM 709 O O . THR A 1 90 ? -14.391 -0.315 15.177 1.00 84.38 90 THR A O 1
ATOM 712 N N . PRO A 1 91 ? -16.358 -0.593 14.136 1.00 85.69 91 PRO A N 1
ATOM 713 C CA . PRO A 1 91 ? -17.075 -0.869 15.382 1.00 85.69 91 PRO A CA 1
ATOM 714 C C . PRO A 1 91 ? -16.534 -2.076 16.169 1.00 85.69 91 PRO A C 1
ATOM 716 O O . PRO A 1 91 ? -16.749 -2.162 17.375 1.00 85.69 91 PRO A O 1
ATOM 719 N N . LEU A 1 92 ? -15.837 -3.005 15.502 1.00 87.94 92 LEU A N 1
ATOM 720 C CA . LEU A 1 92 ? -15.315 -4.244 16.090 1.00 87.94 92 LEU A CA 1
ATOM 721 C C . LEU A 1 92 ? -13.783 -4.287 16.160 1.00 87.94 92 LEU A C 1
ATOM 723 O O . LEU A 1 92 ? -13.220 -5.238 16.702 1.00 87.94 92 LEU A O 1
ATOM 727 N N . THR A 1 93 ? -13.092 -3.296 15.596 1.00 88.94 93 THR A N 1
ATOM 728 C CA . THR A 1 93 ? -11.634 -3.302 15.459 1.00 88.94 93 THR A CA 1
ATOM 729 C C . THR A 1 93 ? -11.041 -2.024 16.017 1.00 88.94 93 THR A C 1
ATOM 731 O O . THR A 1 93 ? -11.388 -0.918 15.598 1.00 88.94 93 THR A O 1
ATOM 734 N N . THR A 1 94 ? -10.082 -2.195 16.919 1.00 91.00 94 THR A N 1
ATOM 735 C CA . THR A 1 94 ? -9.360 -1.096 17.549 1.00 91.00 94 THR A CA 1
ATOM 736 C C . THR A 1 94 ? -7.875 -1.230 17.256 1.00 91.00 94 THR A C 1
ATOM 738 O O . THR A 1 94 ? -7.311 -2.322 17.333 1.00 91.00 94 THR A O 1
ATOM 741 N N . LEU A 1 95 ? -7.245 -0.109 16.935 1.00 90.00 95 LEU A N 1
ATOM 742 C CA . LEU A 1 95 ? -5.817 0.023 16.727 1.00 90.00 95 LEU A CA 1
ATOM 743 C C . LEU A 1 95 ? -5.211 0.776 17.909 1.00 90.00 95 LEU A C 1
ATOM 745 O O . LEU A 1 95 ? -5.688 1.842 18.282 1.00 90.00 95 LEU A O 1
ATOM 749 N N . CYS A 1 96 ? -4.133 0.240 18.468 1.00 88.69 96 CYS A N 1
ATOM 750 C CA . CYS A 1 96 ? -3.314 0.953 19.440 1.00 88.69 96 CYS A CA 1
ATOM 751 C C . CYS A 1 96 ? -1.916 1.112 18.857 1.00 88.69 96 CYS A C 1
ATOM 753 O O . CYS A 1 96 ? -1.287 0.117 18.490 1.00 88.69 96 CYS A O 1
ATOM 755 N N . THR A 1 97 ? -1.424 2.344 18.794 1.00 87.12 97 THR A N 1
ATOM 756 C CA . THR A 1 97 ? -0.092 2.644 18.277 1.00 87.12 97 THR A CA 1
ATOM 757 C C . THR A 1 97 ? 0.825 3.094 19.410 1.00 87.12 97 THR A C 1
ATOM 759 O O . THR A 1 97 ? 0.488 3.976 20.199 1.00 87.12 97 THR A O 1
ATOM 762 N N . ASN A 1 98 ? 2.006 2.484 19.489 1.00 87.62 98 ASN A N 1
ATOM 763 C CA . ASN A 1 98 ? 3.113 2.977 20.301 1.00 87.62 98 ASN A CA 1
ATOM 764 C C . ASN A 1 98 ? 4.251 3.329 19.340 1.00 87.62 98 ASN A C 1
ATOM 766 O O . ASN A 1 98 ? 5.023 2.461 18.929 1.00 87.62 98 ASN A O 1
ATOM 770 N N . LEU A 1 99 ? 4.259 4.580 18.878 1.00 88.44 99 LEU A N 1
ATOM 771 C CA . LEU A 1 99 ? 5.199 5.062 17.873 1.00 88.44 99 LEU A CA 1
ATOM 772 C C . LEU A 1 99 ? 6.284 5.900 18.538 1.00 88.44 99 LEU A C 1
ATOM 774 O O . LEU A 1 99 ? 6.001 6.795 19.330 1.00 88.44 99 LEU A O 1
ATOM 778 N N . SER A 1 100 ? 7.536 5.657 18.151 1.00 90.12 100 SER A N 1
ATOM 779 C CA . SER A 1 100 ? 8.631 6.552 18.521 1.00 90.12 100 SER A CA 1
ATOM 780 C C . SER A 1 100 ? 8.432 7.936 17.893 1.00 90.12 100 SER A C 1
ATOM 782 O O . SER A 1 100 ? 7.874 8.052 16.797 1.00 90.12 100 SER A O 1
ATOM 784 N N . SER A 1 101 ? 8.973 8.986 18.517 1.00 89.81 101 SER A N 1
ATOM 785 C CA . SER A 1 101 ? 8.941 10.343 17.949 1.00 89.81 101 SER A CA 1
ATOM 786 C C . SER A 1 101 ? 9.549 10.402 16.543 1.00 89.81 101 SER A C 1
ATOM 788 O O . SER A 1 101 ? 9.073 11.149 15.692 1.00 89.81 101 SER A O 1
ATOM 790 N N . ASN A 1 102 ? 10.569 9.580 16.269 1.00 91.06 102 ASN A N 1
ATOM 791 C CA . ASN A 1 102 ? 11.164 9.467 14.938 1.00 91.06 102 ASN A CA 1
ATOM 792 C C . ASN A 1 102 ? 10.161 8.920 13.908 1.00 91.06 102 ASN A C 1
ATOM 794 O O . ASN A 1 102 ? 10.019 9.482 12.826 1.00 91.06 102 ASN A O 1
ATOM 798 N N . THR A 1 103 ? 9.426 7.862 14.258 1.00 91.25 103 THR A N 1
ATOM 799 C CA . THR A 1 103 ? 8.395 7.274 13.391 1.00 91.25 103 THR A CA 1
ATOM 800 C C . THR A 1 103 ? 7.274 8.270 13.108 1.00 91.25 103 THR A C 1
ATOM 802 O O . THR A 1 103 ? 6.873 8.417 11.957 1.00 91.25 103 THR A O 1
ATOM 805 N N . VAL A 1 104 ? 6.818 9.007 14.127 1.00 90.38 104 VAL A N 1
ATOM 806 C CA . VAL A 1 104 ? 5.799 10.057 13.962 1.00 90.38 104 VAL A CA 1
ATOM 807 C C . VAL A 1 104 ? 6.295 11.160 13.022 1.00 90.38 104 VAL A C 1
ATOM 809 O O . VAL A 1 104 ? 5.576 11.550 12.105 1.00 90.38 104 VAL A O 1
ATOM 812 N N . ASN A 1 105 ? 7.539 11.619 13.180 1.00 90.38 105 ASN A N 1
ATOM 813 C CA . ASN A 1 105 ? 8.116 12.640 12.303 1.00 90.38 105 ASN A CA 1
ATOM 814 C C . ASN A 1 105 ? 8.210 12.168 10.846 1.00 90.38 105 ASN A C 1
ATOM 816 O O . ASN A 1 105 ? 7.846 12.913 9.937 1.00 90.38 105 ASN A O 1
ATOM 820 N N . ILE A 1 106 ? 8.656 10.928 10.618 1.00 90.56 106 ILE A N 1
ATOM 821 C CA . ILE A 1 106 ? 8.702 10.329 9.278 1.00 90.56 106 ILE A CA 1
ATOM 822 C C . ILE A 1 106 ? 7.293 10.274 8.689 1.00 90.56 106 ILE A C 1
ATOM 824 O O . ILE A 1 106 ? 7.084 10.733 7.568 1.00 90.56 106 ILE A O 1
ATOM 828 N N . PHE A 1 107 ? 6.317 9.798 9.458 1.00 90.69 107 PHE A N 1
ATOM 829 C CA . PHE A 1 107 ? 4.926 9.710 9.027 1.00 90.69 107 PHE A CA 1
ATOM 830 C C . PHE A 1 107 ? 4.371 11.072 8.575 1.00 90.69 107 PHE A C 1
ATOM 832 O O . PHE A 1 107 ? 3.881 11.214 7.454 1.00 90.69 107 PHE A O 1
ATOM 839 N N . LEU A 1 108 ? 4.523 12.105 9.411 1.00 89.25 108 LEU A N 1
ATOM 840 C CA . LEU A 1 108 ? 4.069 13.465 9.105 1.00 89.25 108 LEU A CA 1
ATOM 841 C C . LEU A 1 108 ? 4.820 14.082 7.913 1.00 89.25 108 LEU A C 1
ATOM 843 O O . LEU A 1 108 ? 4.218 14.786 7.095 1.00 89.25 108 LEU A O 1
ATOM 847 N N . SER A 1 109 ? 6.120 13.795 7.775 1.00 89.31 109 SER A N 1
ATOM 848 C CA . SER A 1 109 ? 6.904 14.248 6.622 1.00 89.31 109 SER A CA 1
ATOM 849 C C . SER A 1 109 ? 6.417 13.636 5.307 1.00 89.31 109 SER A C 1
ATOM 851 O O . SER A 1 109 ? 6.361 14.347 4.306 1.00 89.31 109 SER A O 1
ATOM 853 N N . GLN A 1 110 ? 5.994 12.366 5.309 1.00 89.94 110 GLN A N 1
ATOM 854 C CA . GLN A 1 110 ? 5.491 11.688 4.111 1.00 89.94 110 GLN A CA 1
ATOM 855 C C . GLN A 1 110 ? 4.146 12.259 3.657 1.00 89.94 110 GLN A C 1
ATOM 857 O O . GLN A 1 110 ? 3.916 12.450 2.460 1.00 89.94 110 GLN A O 1
ATOM 862 N N . LEU A 1 111 ? 3.276 12.605 4.610 1.00 87.94 111 LEU A N 1
ATOM 863 C CA . LEU A 1 111 ? 2.015 13.281 4.305 1.00 87.94 111 LEU A CA 1
ATOM 864 C C . LEU A 1 111 ? 2.246 14.642 3.636 1.00 87.94 111 LEU A C 1
ATOM 866 O O . LEU A 1 111 ? 1.588 14.965 2.647 1.00 87.94 111 LEU A O 1
ATOM 870 N N . SER A 1 112 ? 3.210 15.414 4.140 1.00 84.81 112 SER A N 1
ATOM 871 C CA . SER A 1 112 ? 3.383 16.820 3.754 1.00 84.81 112 SER A CA 1
ATOM 872 C C . SER A 1 112 ? 4.311 17.026 2.552 1.00 84.81 112 SER A C 1
ATOM 874 O O . SER A 1 112 ? 4.065 17.902 1.724 1.00 84.81 112 SER A O 1
ATOM 876 N N . SER A 1 113 ? 5.386 16.244 2.427 1.00 83.12 113 SER A N 1
ATOM 877 C CA . SER A 1 113 ? 6.421 16.482 1.415 1.00 83.12 113 SER A CA 1
ATOM 878 C C . SER A 1 113 ? 5.993 15.951 0.050 1.00 83.12 113 SER A C 1
ATOM 880 O O . SER A 1 113 ? 5.674 14.767 -0.053 1.00 83.12 113 SER A O 1
ATOM 882 N N . PRO A 1 114 ? 5.991 16.750 -1.030 1.00 83.69 114 PRO A N 1
ATOM 883 C CA . PRO A 1 114 ? 5.832 16.212 -2.375 1.00 83.69 114 PRO A CA 1
ATOM 884 C C . PRO A 1 114 ? 7.034 15.326 -2.740 1.00 83.69 114 PRO A C 1
ATOM 886 O O . PRO A 1 114 ? 8.148 15.547 -2.267 1.00 83.69 114 PRO A O 1
ATOM 889 N N . LEU A 1 115 ? 6.796 14.329 -3.592 1.00 88.81 115 LEU A N 1
ATOM 890 C CA . LEU A 1 115 ? 7.844 13.532 -4.225 1.00 88.81 115 LEU A CA 1
ATOM 891 C C . LEU A 1 115 ? 7.829 13.859 -5.715 1.00 88.81 115 LEU A C 1
ATOM 893 O O . LEU A 1 115 ? 6.757 13.893 -6.320 1.00 88.81 115 LEU A O 1
ATOM 897 N N . ASP A 1 116 ? 9.001 14.121 -6.284 1.00 90.12 116 ASP A N 1
ATOM 898 C CA . ASP A 1 116 ? 9.137 14.390 -7.713 1.00 90.12 116 ASP A CA 1
ATOM 899 C C . ASP A 1 116 ? 8.830 13.116 -8.526 1.00 90.12 116 ASP A C 1
ATOM 901 O O . ASP A 1 116 ? 9.488 12.088 -8.322 1.00 90.12 116 ASP A O 1
ATOM 905 N N . PRO A 1 117 ? 7.860 13.156 -9.460 1.00 90.00 117 PRO A N 1
ATOM 906 C CA . PRO A 1 117 ? 7.570 12.030 -10.343 1.00 90.00 117 PRO A CA 1
ATOM 907 C C . PRO A 1 117 ? 8.768 11.574 -11.177 1.00 90.00 117 PRO A C 1
ATOM 909 O O . PRO A 1 117 ? 8.906 10.378 -11.435 1.00 90.00 117 PRO A O 1
ATOM 912 N N . THR A 1 118 ? 9.654 12.495 -11.567 1.00 90.44 118 THR A N 1
ATOM 913 C CA . THR A 1 118 ? 10.842 12.166 -12.369 1.00 90.44 118 THR A CA 1
ATOM 914 C C . THR A 1 118 ? 11.823 11.329 -11.559 1.00 90.44 118 THR A C 1
ATOM 916 O O . THR A 1 118 ? 12.322 10.308 -12.039 1.00 90.44 118 THR A O 1
ATOM 919 N N . LEU A 1 119 ? 12.055 11.722 -10.304 1.00 91.06 119 LEU A N 1
ATOM 920 C CA . LEU A 1 119 ? 12.840 10.949 -9.349 1.00 91.06 119 LEU A CA 1
ATOM 921 C C . LEU A 1 119 ? 12.219 9.568 -9.121 1.00 91.06 119 LEU A C 1
ATOM 923 O O . LEU A 1 119 ? 12.924 8.568 -9.230 1.00 91.06 119 LEU A O 1
ATOM 927 N N . ALA A 1 120 ? 10.907 9.489 -8.884 1.00 91.69 120 ALA A N 1
ATOM 928 C CA . ALA A 1 120 ? 10.220 8.214 -8.673 1.00 91.69 120 ALA A CA 1
ATOM 929 C C . ALA A 1 120 ? 10.375 7.258 -9.870 1.00 91.69 120 ALA A C 1
ATOM 931 O O . ALA A 1 120 ? 10.714 6.087 -9.691 1.00 91.69 120 ALA A O 1
ATOM 932 N N . HIS A 1 121 ? 10.198 7.769 -11.092 1.00 90.12 121 HIS A N 1
ATOM 933 C CA . HIS A 1 121 ? 10.375 6.993 -12.319 1.00 90.12 121 HIS A CA 1
ATOM 934 C C . HIS A 1 121 ? 11.833 6.556 -12.522 1.00 90.12 121 HIS A C 1
ATOM 936 O O . HIS A 1 121 ? 12.105 5.417 -12.898 1.00 90.12 121 HIS A O 1
ATOM 942 N N . THR A 1 122 ? 12.786 7.441 -12.226 1.00 91.38 122 THR A N 1
ATOM 943 C CA . THR A 1 122 ? 14.218 7.129 -12.310 1.00 91.38 122 THR A CA 1
ATOM 944 C C . THR A 1 122 ? 14.598 6.032 -11.317 1.00 91.38 122 THR A C 1
ATOM 946 O O . THR A 1 122 ? 15.259 5.070 -11.697 1.00 91.38 122 THR A O 1
ATOM 949 N N . SER A 1 123 ? 14.131 6.120 -10.069 1.00 91.62 123 SER A N 1
ATOM 950 C CA . SER A 1 123 ? 14.354 5.088 -9.050 1.00 91.62 123 SER A CA 1
ATOM 951 C C . SER A 1 123 ? 13.737 3.744 -9.445 1.00 91.62 123 SER A C 1
ATOM 953 O O . SER A 1 123 ? 14.387 2.716 -9.271 1.00 91.62 123 SER A O 1
ATOM 955 N N . LEU A 1 124 ? 12.532 3.737 -10.031 1.00 90.62 124 LEU A N 1
ATOM 956 C CA . LEU A 1 124 ? 11.920 2.523 -10.581 1.00 90.62 124 LEU A CA 1
ATOM 957 C C . LEU A 1 124 ? 12.805 1.892 -11.663 1.00 90.62 124 LEU A C 1
ATOM 959 O O . LEU A 1 124 ? 13.123 0.709 -11.571 1.00 90.62 124 LEU A O 1
ATOM 963 N N . ASN A 1 125 ? 13.249 2.672 -12.652 1.00 89.44 125 ASN A N 1
ATOM 964 C CA . ASN A 1 125 ? 14.103 2.168 -13.730 1.00 89.44 125 ASN A CA 1
ATOM 965 C C . ASN A 1 125 ? 15.450 1.649 -13.215 1.00 89.44 125 ASN A C 1
ATOM 967 O O . ASN A 1 125 ? 15.906 0.593 -13.650 1.00 89.44 125 ASN A O 1
ATOM 971 N N . ASN A 1 126 ? 16.054 2.349 -12.256 1.00 89.31 126 ASN A N 1
ATOM 972 C CA . ASN A 1 126 ? 17.325 1.960 -11.647 1.00 89.31 126 ASN A CA 1
ATOM 973 C C . ASN A 1 126 ? 17.233 0.678 -10.814 1.00 89.31 126 ASN A C 1
ATOM 975 O O . ASN A 1 126 ? 18.261 0.067 -10.548 1.00 89.31 126 ASN A O 1
ATOM 979 N N . ILE A 1 127 ? 16.040 0.282 -10.371 1.00 87.06 127 ILE A N 1
ATOM 980 C CA . ILE A 1 127 ? 15.849 -0.960 -9.616 1.00 87.06 127 ILE A CA 1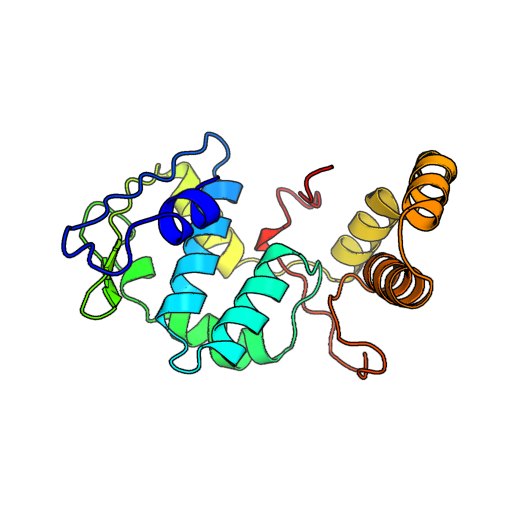
ATOM 981 C C . ILE A 1 127 ? 15.353 -2.075 -10.522 1.00 87.06 127 ILE A C 1
ATOM 983 O O . ILE A 1 127 ? 15.853 -3.184 -10.409 1.00 87.06 127 ILE A O 1
ATOM 987 N N . MET A 1 128 ? 14.397 -1.812 -11.412 1.00 84.56 128 MET A N 1
ATOM 988 C CA . MET A 1 128 ? 13.717 -2.861 -12.182 1.00 84.56 128 MET A CA 1
ATOM 989 C C . MET A 1 128 ? 14.376 -3.160 -13.528 1.00 84.56 128 MET A C 1
ATOM 991 O O . MET A 1 128 ? 14.366 -4.310 -13.961 1.00 84.56 128 MET A O 1
ATOM 995 N N . ASN A 1 129 ? 14.965 -2.150 -14.177 1.00 84.19 129 ASN A N 1
ATOM 996 C CA . ASN A 1 129 ? 15.409 -2.217 -15.574 1.00 84.19 129 ASN A CA 1
ATOM 997 C C . ASN A 1 129 ? 16.941 -2.215 -15.720 1.00 84.19 129 ASN A C 1
ATOM 999 O O . ASN A 1 129 ? 17.472 -1.910 -16.790 1.00 84.19 129 ASN A O 1
ATOM 1003 N N . THR A 1 130 ? 17.677 -2.553 -14.658 1.00 88.69 130 THR A N 1
ATOM 1004 C CA . THR A 1 130 ? 19.137 -2.667 -14.728 1.00 88.69 130 THR A CA 1
ATOM 1005 C C . THR A 1 130 ? 19.561 -3.890 -15.541 1.00 88.69 130 THR A C 1
ATOM 1007 O O . THR A 1 130 ? 18.956 -4.959 -15.413 1.00 88.69 130 THR A O 1
ATOM 1010 N N . PRO A 1 131 ? 20.640 -3.792 -16.344 1.00 87.69 131 PRO A N 1
ATOM 1011 C CA . PRO A 1 131 ? 21.126 -4.920 -17.144 1.00 87.69 131 PRO A CA 1
ATOM 1012 C C . PRO A 1 131 ? 21.420 -6.179 -16.316 1.00 87.69 131 PRO A C 1
ATOM 1014 O O . PRO A 1 131 ? 21.217 -7.295 -16.785 1.00 87.69 131 PRO A O 1
ATOM 1017 N N . GLU A 1 132 ? 21.846 -6.001 -15.065 1.00 88.69 132 GLU A N 1
ATOM 1018 C CA . GLU A 1 132 ? 22.154 -7.079 -14.118 1.00 88.69 132 GLU A CA 1
ATOM 1019 C C . GLU A 1 132 ? 20.929 -7.947 -13.782 1.00 88.69 132 GLU A C 1
ATOM 1021 O O . GLU A 1 132 ? 21.069 -9.142 -13.519 1.00 88.69 132 GLU A O 1
ATOM 1026 N N . ARG A 1 133 ? 19.713 -7.386 -13.859 1.00 84.94 133 ARG A N 1
ATOM 1027 C CA . ARG A 1 133 ? 18.462 -8.109 -13.586 1.00 84.94 133 ARG A CA 1
ATOM 1028 C C . ARG A 1 133 ? 17.902 -8.849 -14.788 1.00 84.94 133 ARG A C 1
ATOM 1030 O O . ARG A 1 133 ? 17.009 -9.670 -14.601 1.00 84.94 133 ARG A O 1
ATOM 1037 N N . ALA A 1 134 ? 18.420 -8.628 -15.998 1.00 87.44 134 ALA A N 1
ATOM 1038 C CA . ALA A 1 134 ? 17.863 -9.219 -17.215 1.00 87.44 134 ALA A CA 1
ATOM 1039 C C . ALA A 1 134 ? 17.737 -10.750 -17.119 1.00 87.44 134 ALA A C 1
ATOM 1041 O O . ALA A 1 134 ? 16.701 -11.315 -17.465 1.00 87.44 134 ALA A O 1
ATOM 1042 N N . ASN A 1 135 ? 18.758 -11.422 -16.574 1.00 90.62 135 ASN A N 1
ATOM 1043 C CA . ASN A 1 135 ? 18.720 -12.870 -16.378 1.00 90.62 135 ASN A CA 1
ATOM 1044 C C . ASN A 1 135 ? 17.651 -13.293 -15.355 1.00 90.62 135 ASN A C 1
ATOM 1046 O O . ASN A 1 135 ? 16.886 -14.217 -15.611 1.00 90.62 135 ASN A O 1
ATOM 1050 N N . TYR A 1 136 ? 17.561 -12.591 -14.220 1.00 87.50 136 TYR A N 1
ATOM 1051 C CA . TYR A 1 136 ? 16.551 -12.859 -13.193 1.00 87.50 136 TYR A CA 1
ATOM 1052 C C . TYR A 1 136 ? 15.125 -12.661 -13.730 1.00 87.50 136 TYR A C 1
ATOM 1054 O O . TYR A 1 136 ? 14.269 -13.523 -13.541 1.00 87.50 136 TYR A O 1
ATOM 1062 N N . CYS A 1 137 ? 14.882 -11.568 -14.459 1.00 86.62 137 CYS A N 1
ATOM 1063 C CA . CYS A 1 137 ? 13.589 -11.279 -15.075 1.00 86.62 137 CYS A CA 1
ATOM 1064 C C . CYS A 1 137 ? 13.194 -12.350 -16.101 1.00 86.62 137 CYS A C 1
ATOM 1066 O O . CYS A 1 137 ? 12.055 -12.811 -16.086 1.00 86.62 137 CYS A O 1
ATOM 1068 N N . ASN A 1 138 ? 14.129 -12.794 -16.949 1.00 89.19 138 ASN A N 1
ATOM 1069 C CA . ASN A 1 138 ? 13.864 -13.848 -17.932 1.00 89.19 138 ASN A CA 1
ATOM 1070 C C . ASN A 1 138 ? 13.491 -15.174 -17.260 1.00 89.19 138 ASN A C 1
ATOM 1072 O O . ASN A 1 138 ? 12.483 -15.779 -17.621 1.00 89.19 138 ASN A O 1
ATOM 1076 N N . LEU A 1 139 ? 14.252 -15.586 -16.242 1.00 91.69 139 LEU A N 1
ATOM 1077 C CA . LEU A 1 139 ? 13.951 -16.793 -15.470 1.00 91.69 139 LEU A CA 1
ATOM 1078 C C . LEU A 1 139 ? 12.585 -16.691 -14.784 1.00 91.69 139 LEU A C 1
ATOM 1080 O O . LEU A 1 139 ? 11.803 -17.636 -14.819 1.00 91.69 139 LEU A O 1
ATOM 1084 N N . TYR A 1 140 ? 12.253 -15.533 -14.210 1.00 89.81 140 TYR A N 1
ATOM 1085 C CA . TYR A 1 140 ? 10.931 -15.307 -13.631 1.00 89.81 140 TYR A CA 1
ATOM 1086 C C . TYR A 1 140 ? 9.819 -15.413 -14.685 1.00 89.81 140 TYR A C 1
ATOM 1088 O O . TYR A 1 140 ? 8.815 -16.090 -14.452 1.00 89.81 140 TYR A O 1
ATOM 1096 N N . TYR A 1 141 ? 10.006 -14.832 -15.874 1.00 91.44 141 TYR A N 1
ATOM 1097 C CA . TYR A 1 141 ? 9.052 -14.933 -16.980 1.00 91.44 141 TYR A CA 1
ATOM 1098 C C . TYR A 1 141 ? 8.795 -16.363 -17.432 1.00 91.44 141 TYR A C 1
ATOM 1100 O O . TYR A 1 141 ? 7.649 -16.693 -17.738 1.00 91.44 141 TYR A O 1
ATOM 1108 N N . GLU A 1 142 ? 9.798 -17.235 -17.412 1.00 94.12 142 GLU A N 1
ATOM 1109 C CA . GLU A 1 142 ? 9.606 -18.655 -17.713 1.00 94.12 142 GLU A CA 1
ATOM 1110 C C . GLU A 1 142 ? 8.622 -19.333 -16.745 1.00 94.12 142 GLU A C 1
ATOM 1112 O O . GLU A 1 142 ? 7.863 -20.205 -17.169 1.00 94.12 142 GLU A O 1
ATOM 1117 N N . THR A 1 143 ? 8.553 -18.884 -15.486 1.00 95.12 143 THR A N 1
ATOM 1118 C CA . THR A 1 143 ? 7.679 -19.473 -14.452 1.00 95.12 143 THR A CA 1
ATOM 1119 C C . THR A 1 143 ? 6.217 -19.027 -14.509 1.00 95.12 143 THR A C 1
ATOM 1121 O O . THR A 1 143 ? 5.361 -19.664 -13.895 1.00 95.12 143 THR A O 1
ATOM 1124 N N . ILE A 1 144 ? 5.902 -17.954 -15.241 1.00 93.12 144 ILE A N 1
ATOM 1125 C CA . ILE A 1 144 ? 4.556 -17.368 -15.279 1.00 93.12 144 ILE A CA 1
ATOM 1126 C C . ILE A 1 144 ? 3.904 -17.486 -16.661 1.00 93.12 144 ILE A C 1
ATOM 1128 O O . ILE A 1 144 ? 4.569 -17.586 -17.700 1.00 93.12 144 ILE A O 1
ATOM 1132 N N . SER A 1 145 ? 2.568 -17.463 -16.675 1.00 93.06 145 SER A N 1
ATOM 1133 C CA . SER A 1 145 ? 1.773 -17.539 -17.903 1.00 93.06 145 SER A CA 1
ATOM 1134 C C . SER A 1 145 ? 2.011 -16.319 -18.809 1.00 93.06 145 SER A C 1
ATOM 1136 O O . SER A 1 145 ? 2.329 -15.235 -18.313 1.00 93.06 145 SER A O 1
ATOM 1138 N N . PRO A 1 146 ? 1.811 -16.442 -20.135 1.00 90.25 146 PRO A N 1
ATOM 1139 C CA . PRO A 1 146 ? 2.026 -15.333 -21.064 1.00 90.25 146 PRO A CA 1
ATOM 1140 C C . PRO A 1 146 ? 1.255 -14.052 -20.714 1.00 90.25 146 PRO A C 1
ATOM 1142 O O . PRO A 1 146 ? 1.804 -12.961 -20.835 1.00 90.25 146 PRO A O 1
ATOM 1145 N N . SER A 1 147 ? 0.014 -14.161 -20.229 1.00 88.31 147 SER A N 1
ATOM 1146 C CA . SER A 1 147 ? -0.777 -12.994 -19.815 1.00 88.31 147 SER A CA 1
ATOM 1147 C C . SER A 1 147 ? -0.191 -12.293 -18.586 1.00 88.31 147 SER A C 1
ATOM 1149 O O . SER A 1 147 ? -0.169 -11.064 -18.537 1.00 88.31 147 SER A O 1
ATOM 1151 N N . HIS A 1 148 ? 0.336 -13.049 -17.618 1.00 88.81 148 HIS A N 1
ATOM 1152 C CA . HIS A 1 148 ? 1.002 -12.480 -16.447 1.00 88.81 148 HIS A CA 1
ATOM 1153 C C . HIS A 1 148 ? 2.330 -11.807 -16.809 1.00 88.81 148 HIS A C 1
ATOM 1155 O O . HIS A 1 148 ? 2.652 -10.785 -16.209 1.00 88.81 148 HIS A O 1
ATOM 1161 N N . ARG A 1 149 ? 3.065 -12.311 -17.815 1.00 90.69 149 ARG A N 1
ATOM 1162 C CA . ARG A 1 149 ? 4.291 -11.652 -18.315 1.00 90.69 149 ARG A CA 1
ATOM 1163 C C . ARG A 1 149 ? 3.998 -10.234 -18.784 1.00 90.69 149 ARG A C 1
ATOM 1165 O O . ARG A 1 149 ? 4.679 -9.311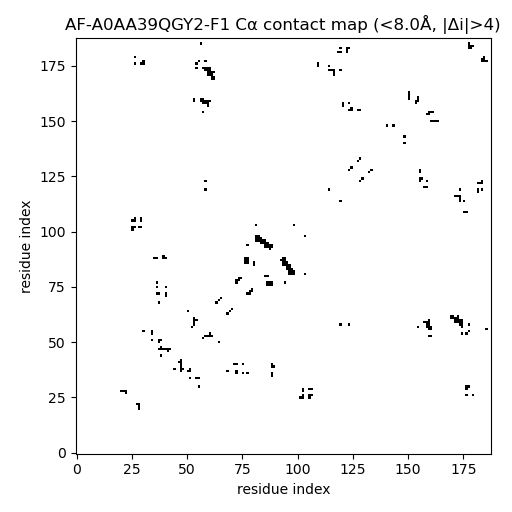 -18.363 1.00 90.69 149 ARG A O 1
ATOM 1172 N N . VAL A 1 150 ? 2.937 -10.055 -19.574 1.00 88.25 150 VAL A N 1
ATOM 1173 C CA . VAL A 1 150 ? 2.541 -8.730 -20.077 1.00 88.25 150 VAL A CA 1
ATOM 1174 C C . VAL A 1 150 ? 2.122 -7.797 -18.938 1.00 88.25 150 VAL A C 1
ATOM 1176 O O . VAL A 1 150 ? 2.461 -6.616 -18.947 1.00 88.25 150 VAL A O 1
ATOM 1179 N N . ALA A 1 151 ? 1.387 -8.306 -17.945 1.00 87.19 151 ALA A N 1
ATOM 1180 C CA . ALA A 1 151 ? 1.003 -7.508 -16.782 1.00 87.19 151 ALA A CA 1
ATOM 1181 C C . ALA A 1 151 ? 2.228 -7.069 -15.963 1.00 87.19 151 ALA A C 1
ATOM 1183 O O . ALA A 1 151 ? 2.336 -5.901 -15.589 1.00 87.19 151 ALA A O 1
ATOM 1184 N N . PHE A 1 152 ? 3.171 -7.984 -15.733 1.00 88.94 152 PHE A N 1
ATOM 1185 C CA . PHE A 1 152 ? 4.392 -7.704 -14.986 1.00 88.94 152 PHE A CA 1
ATOM 1186 C C . PHE A 1 152 ? 5.321 -6.742 -15.732 1.00 88.94 152 PHE A C 1
ATOM 1188 O O . PHE A 1 152 ? 5.781 -5.773 -15.139 1.00 88.94 152 PHE A O 1
ATOM 1195 N N . GLU A 1 153 ? 5.526 -6.934 -17.036 1.00 88.88 153 GLU A N 1
ATOM 1196 C CA . GLU A 1 153 ? 6.296 -6.022 -17.893 1.00 88.88 153 GLU A CA 1
ATOM 1197 C C . GLU A 1 153 ? 5.721 -4.596 -17.857 1.00 88.88 153 GLU A C 1
ATOM 1199 O O . GLU A 1 153 ? 6.453 -3.611 -17.715 1.00 88.88 153 GLU A O 1
ATOM 1204 N N . ARG A 1 154 ? 4.388 -4.467 -17.928 1.00 88.56 154 ARG A N 1
ATOM 1205 C CA . ARG A 1 154 ? 3.716 -3.168 -17.800 1.00 88.56 154 ARG A CA 1
ATOM 1206 C C . ARG A 1 154 ? 3.920 -2.554 -16.423 1.00 88.56 154 ARG A C 1
ATOM 1208 O O . ARG A 1 154 ? 4.212 -1.363 -16.344 1.00 88.56 154 ARG A O 1
ATOM 1215 N N . TRP A 1 155 ? 3.798 -3.334 -15.353 1.00 89.12 155 TRP A N 1
ATOM 1216 C CA . TRP A 1 155 ? 4.075 -2.839 -14.007 1.00 89.12 155 TRP A CA 1
ATOM 1217 C C . TRP A 1 155 ? 5.539 -2.400 -13.852 1.00 89.12 155 TRP A C 1
ATOM 1219 O O . TRP A 1 155 ? 5.778 -1.329 -13.308 1.00 89.12 155 TRP A O 1
ATOM 1229 N N . GLN A 1 156 ? 6.512 -3.136 -14.395 1.00 88.19 156 GLN A N 1
ATOM 1230 C CA . GLN A 1 156 ? 7.924 -2.729 -14.371 1.00 88.19 156 GLN A CA 1
ATOM 1231 C C . GLN A 1 156 ? 8.175 -1.421 -15.132 1.00 88.19 156 GLN A C 1
ATOM 1233 O O . GLN A 1 156 ? 8.997 -0.610 -14.715 1.00 88.19 156 GLN A O 1
ATOM 1238 N N . SER A 1 157 ? 7.455 -1.205 -16.234 1.00 86.75 157 SER A N 1
ATOM 1239 C CA . SER A 1 157 ? 7.619 -0.020 -17.083 1.00 86.75 157 SER A CA 1
ATOM 1240 C C . SER A 1 157 ? 6.935 1.224 -16.507 1.00 86.75 157 SER A C 1
ATOM 1242 O O . SER A 1 157 ? 7.484 2.323 -16.550 1.00 86.75 157 SER A O 1
ATOM 1244 N N . PHE A 1 158 ? 5.717 1.066 -15.982 1.00 86.50 158 PHE A N 1
ATOM 1245 C CA . PHE A 1 158 ? 4.869 2.182 -15.549 1.00 86.50 158 PHE A CA 1
ATOM 1246 C C . PHE A 1 158 ? 4.792 2.346 -14.031 1.00 86.50 158 PHE A C 1
ATOM 1248 O O . PHE A 1 158 ? 4.371 3.396 -13.560 1.00 86.50 158 PHE A O 1
ATOM 1255 N N . GLY A 1 159 ? 5.164 1.330 -13.255 1.00 89.06 159 GLY A N 1
ATOM 1256 C CA . GLY A 1 159 ? 5.089 1.341 -11.796 1.00 89.06 159 GLY A CA 1
ATOM 1257 C C . GLY A 1 159 ? 3.665 1.308 -11.240 1.00 89.06 159 GLY A C 1
ATOM 1258 O O . GLY A 1 159 ? 3.467 1.668 -10.085 1.00 89.06 159 GLY A O 1
ATOM 1259 N N . LEU A 1 160 ? 2.666 0.916 -12.034 1.00 89.12 160 LEU A N 1
ATOM 1260 C CA . LEU A 1 160 ? 1.261 0.877 -11.628 1.00 89.12 160 LEU A CA 1
ATOM 1261 C C . LEU A 1 160 ? 0.703 -0.530 -11.844 1.00 89.12 160 LEU A C 1
ATOM 1263 O O . LEU A 1 160 ? 0.832 -1.088 -12.934 1.00 89.12 160 LEU A O 1
ATOM 1267 N N . ILE A 1 161 ? 0.095 -1.110 -10.809 1.00 88.75 161 ILE A N 1
ATOM 1268 C CA . ILE A 1 161 ? -0.638 -2.371 -10.950 1.00 88.75 161 ILE A CA 1
ATOM 1269 C C . ILE A 1 161 ? -1.989 -2.061 -11.569 1.00 88.75 161 ILE A C 1
ATOM 1271 O O . ILE A 1 161 ? -2.768 -1.320 -10.991 1.00 88.75 161 ILE A O 1
ATOM 1275 N N . LEU A 1 162 ? -2.270 -2.636 -12.732 1.00 84.19 162 LEU A N 1
ATOM 1276 C CA . LEU A 1 162 ? -3.540 -2.458 -13.420 1.00 84.19 162 LEU A CA 1
ATOM 1277 C C . LEU A 1 162 ? -4.033 -3.780 -14.007 1.00 84.19 162 LEU A C 1
ATOM 1279 O O . LEU A 1 162 ? -3.213 -4.623 -14.392 1.00 84.19 162 LEU A O 1
ATOM 1283 N N . PRO A 1 163 ? -5.359 -3.949 -14.152 1.00 78.44 163 PRO A N 1
ATOM 1284 C CA . PRO A 1 163 ? -5.892 -5.059 -14.914 1.00 78.44 163 PRO A CA 1
ATOM 1285 C C . PRO A 1 163 ? -5.473 -4.961 -16.385 1.00 78.44 163 PRO A C 1
ATOM 1287 O O . PRO A 1 163 ? -5.187 -3.889 -16.932 1.00 78.44 163 PRO A O 1
ATOM 1290 N N . PHE A 1 164 ? -5.432 -6.114 -17.049 1.00 71.88 164 PHE A N 1
ATOM 1291 C CA . PHE A 1 164 ? -5.051 -6.186 -18.453 1.00 71.88 164 PHE A CA 1
ATOM 1292 C C . PHE A 1 164 ? -5.995 -5.339 -19.321 1.00 71.88 164 PHE A C 1
ATOM 1294 O O . PHE A 1 164 ? -7.212 -5.483 -19.257 1.00 71.88 164 PHE A O 1
ATOM 1301 N N . GLY A 1 165 ? -5.421 -4.461 -20.148 1.00 74.75 165 GLY A N 1
ATOM 1302 C CA . GLY A 1 165 ? -6.183 -3.574 -21.034 1.00 74.75 165 GLY A CA 1
ATOM 1303 C C . GLY A 1 165 ? -6.702 -2.286 -20.385 1.00 74.75 165 GLY A C 1
ATOM 1304 O O . GLY A 1 165 ? -7.277 -1.465 -21.096 1.00 74.75 165 GLY A O 1
ATOM 1305 N N . ALA A 1 166 ? -6.473 -2.070 -19.086 1.00 78.25 166 ALA A N 1
ATOM 1306 C CA . ALA A 1 166 ? -6.818 -0.808 -18.443 1.00 78.25 166 ALA A CA 1
ATOM 1307 C C . ALA A 1 166 ? -6.018 0.362 -19.023 1.00 78.25 166 ALA A C 1
ATOM 1309 O O . ALA A 1 166 ? -4.853 0.222 -19.412 1.00 78.25 166 ALA A O 1
ATOM 1310 N N . ASN A 1 167 ? -6.666 1.522 -19.061 1.00 73.00 167 ASN A N 1
ATOM 1311 C CA . ASN A 1 167 ? -6.063 2.741 -19.559 1.00 73.00 167 ASN A CA 1
ATOM 1312 C C . ASN A 1 167 ? -5.079 3.317 -18.529 1.00 73.00 167 ASN A C 1
ATOM 1314 O O . ASN A 1 167 ? -5.399 3.484 -17.356 1.00 73.00 167 ASN A O 1
ATOM 1318 N N . ASN A 1 168 ? -3.884 3.649 -18.992 1.00 68.38 168 ASN A N 1
ATOM 1319 C CA . ASN A 1 168 ? -2.782 4.219 -18.229 1.00 68.38 168 ASN A CA 1
ATOM 1320 C C . ASN A 1 168 ? -2.656 5.745 -18.419 1.00 68.38 168 ASN A C 1
ATOM 1322 O O . ASN A 1 168 ? -1.614 6.319 -18.121 1.00 68.38 168 ASN A O 1
ATOM 1326 N N . THR A 1 169 ? -3.721 6.434 -18.851 1.00 60.97 169 THR A N 1
ATOM 1327 C CA . THR A 1 169 ? -3.770 7.908 -18.996 1.00 60.97 169 THR A CA 1
ATOM 1328 C C . THR A 1 169 ? -3.719 8.697 -17.682 1.00 60.97 169 THR A C 1
ATOM 1330 O O . THR A 1 169 ? -3.903 9.913 -17.694 1.00 60.97 169 THR A O 1
ATOM 1333 N N . HIS A 1 170 ? -3.526 8.047 -16.537 1.00 55.12 170 HIS A N 1
ATOM 1334 C CA . HIS A 1 170 ? -3.616 8.714 -15.244 1.00 55.12 170 HIS A CA 1
ATOM 1335 C C . HIS A 1 170 ? -2.292 9.350 -14.819 1.00 55.12 170 HIS A C 1
ATOM 1337 O O . HIS A 1 170 ? -1.203 8.826 -15.040 1.00 55.12 170 HIS A O 1
ATOM 1343 N N . ILE A 1 171 ? -2.431 10.525 -14.210 1.00 57.06 171 ILE A N 1
ATOM 1344 C CA . ILE A 1 171 ? -1.362 11.367 -13.685 1.00 57.06 171 ILE A CA 1
ATOM 1345 C C . ILE A 1 171 ? -0.527 10.565 -12.683 1.00 57.06 171 ILE A C 1
ATOM 1347 O O . ILE A 1 171 ? -1.056 9.988 -11.736 1.00 57.06 171 ILE A O 1
ATOM 1351 N N . ALA A 1 172 ? 0.783 10.546 -12.916 1.00 69.31 172 ALA A N 1
ATOM 1352 C CA . ALA A 1 172 ? 1.777 9.828 -12.136 1.00 69.31 172 ALA A CA 1
ATOM 1353 C C . ALA A 1 172 ? 1.970 10.488 -10.761 1.00 69.31 172 ALA A C 1
ATOM 1355 O O . ALA A 1 172 ? 2.908 11.258 -10.563 1.00 69.31 172 ALA A O 1
ATOM 1356 N N . ILE A 1 173 ? 1.070 10.219 -9.810 1.00 87.69 173 ILE A N 1
ATOM 1357 C CA . ILE A 1 173 ? 1.256 10.618 -8.411 1.00 87.69 173 ILE A CA 1
ATOM 1358 C C . ILE A 1 173 ? 2.180 9.592 -7.765 1.00 87.69 173 ILE A C 1
ATOM 1360 O O . ILE A 1 173 ? 1.796 8.428 -7.667 1.00 87.69 173 ILE A O 1
ATOM 1364 N N . PRO A 1 174 ? 3.384 9.970 -7.321 1.00 91.88 174 PRO A N 1
ATOM 1365 C CA . PRO A 1 174 ? 4.287 9.007 -6.716 1.00 91.88 174 PRO A CA 1
ATOM 1366 C C . PRO A 1 174 ? 3.733 8.489 -5.3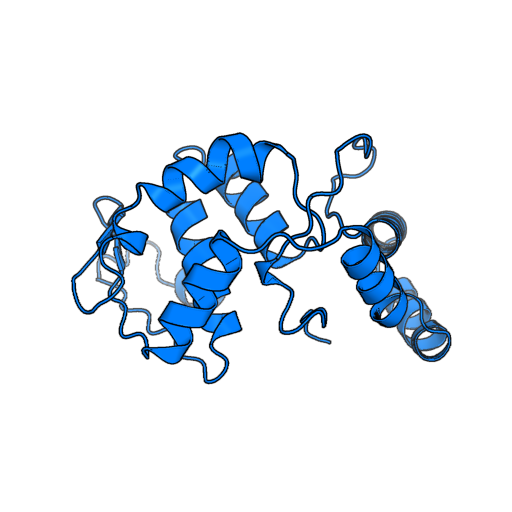91 1.00 91.88 174 PRO A C 1
ATOM 1368 O O . PRO A 1 174 ? 3.305 9.268 -4.534 1.00 91.88 174 PRO A O 1
ATOM 1371 N N . ASN A 1 175 ? 3.795 7.175 -5.202 1.00 92.94 175 ASN A N 1
ATOM 1372 C CA . ASN A 1 175 ? 3.479 6.524 -3.944 1.00 92.94 175 ASN A CA 1
ATOM 1373 C C . ASN A 1 175 ? 4.617 6.748 -2.947 1.00 92.94 175 ASN A C 1
ATOM 1375 O O . ASN A 1 175 ? 5.526 5.930 -2.825 1.00 92.94 175 ASN A O 1
ATOM 1379 N N . LYS A 1 176 ? 4.562 7.861 -2.220 1.00 91.50 176 LYS A N 1
ATOM 1380 C CA . LYS A 1 176 ? 5.614 8.282 -1.283 1.00 91.50 176 LYS A CA 1
ATOM 1381 C C . LYS A 1 176 ? 5.908 7.255 -0.186 1.00 91.50 176 LYS A C 1
ATOM 1383 O O . LYS A 1 176 ? 7.020 7.202 0.327 1.00 91.50 176 LYS A O 1
ATOM 1388 N N . TRP A 1 177 ? 4.938 6.406 0.142 1.00 91.75 177 TRP A N 1
ATOM 1389 C CA . TRP A 1 177 ? 5.073 5.388 1.182 1.00 91.75 177 TRP A CA 1
ATOM 1390 C C . TRP A 1 177 ? 6.038 4.263 0.815 1.00 91.75 177 TRP A C 1
ATOM 1392 O O . TRP A 1 177 ? 6.486 3.541 1.700 1.00 91.75 177 TRP A O 1
ATOM 1402 N N . LEU A 1 178 ? 6.404 4.159 -0.465 1.00 91.81 178 LEU A N 1
ATOM 1403 C CA . LEU A 1 178 ? 7.457 3.274 -0.945 1.00 91.81 178 LEU A CA 1
ATOM 1404 C C . LEU A 1 178 ? 8.821 3.967 -1.037 1.00 91.81 178 LEU A C 1
ATOM 1406 O O . LEU A 1 178 ? 9.754 3.357 -1.537 1.00 91.81 178 LEU A O 1
ATOM 1410 N N . PHE A 1 179 ? 8.979 5.215 -0.586 1.00 89.94 179 PHE A N 1
ATOM 1411 C CA . PHE A 1 179 ? 10.242 5.945 -0.700 1.00 89.94 179 PHE A CA 1
ATOM 1412 C C . PHE A 1 179 ? 10.775 6.397 0.655 1.00 89.94 179 PHE A C 1
ATOM 1414 O O . PHE A 1 179 ? 10.053 6.979 1.461 1.00 89.94 179 PHE A O 1
ATOM 1421 N N . LEU A 1 180 ? 12.078 6.219 0.870 1.00 85.06 180 LEU A N 1
ATOM 1422 C CA . LEU A 1 180 ? 12.804 6.779 2.008 1.00 85.06 180 LEU A CA 1
ATOM 1423 C C . LEU A 1 180 ? 14.064 7.483 1.509 1.00 85.06 180 LEU A C 1
ATOM 1425 O O . LEU A 1 180 ? 14.900 6.875 0.845 1.00 85.06 180 LEU A O 1
ATOM 1429 N N . GLY A 1 181 ? 14.195 8.780 1.796 1.00 79.38 181 GLY A N 1
ATOM 1430 C CA . GLY A 1 181 ? 15.350 9.562 1.337 1.00 79.38 18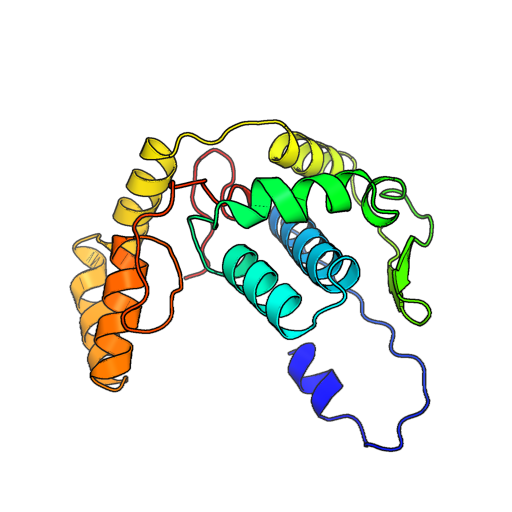1 GLY A CA 1
ATOM 1431 C C . GLY A 1 181 ? 15.518 9.588 -0.190 1.00 79.38 181 GLY A C 1
ATOM 1432 O O . GLY A 1 181 ? 16.636 9.696 -0.673 1.00 79.38 181 GLY A O 1
ATOM 1433 N N . GLY A 1 182 ? 14.426 9.434 -0.952 1.00 78.06 182 GLY A N 1
ATOM 1434 C CA . GLY A 1 182 ? 14.445 9.351 -2.421 1.00 78.06 182 GLY A CA 1
ATOM 1435 C C . GLY A 1 182 ? 14.747 7.957 -2.989 1.00 78.06 182 GLY A C 1
ATOM 1436 O O . GLY A 1 182 ? 14.619 7.742 -4.195 1.00 78.06 182 GLY A O 1
ATOM 1437 N N . HIS A 1 183 ? 15.077 6.984 -2.141 1.00 84.69 183 HIS A N 1
ATOM 1438 C CA . HIS A 1 183 ? 15.278 5.599 -2.553 1.00 84.69 183 HIS A CA 1
ATOM 1439 C C . HIS A 1 183 ? 13.963 4.825 -2.485 1.00 84.69 183 HIS A C 1
ATOM 1441 O O . HIS A 1 183 ? 13.258 4.882 -1.478 1.00 84.69 183 HIS A O 1
ATOM 1447 N N . LEU A 1 184 ? 13.642 4.108 -3.561 1.00 89.12 184 LEU A N 1
ATOM 1448 C CA . LEU A 1 184 ? 12.479 3.228 -3.633 1.00 89.12 184 LEU A CA 1
ATOM 1449 C C . LEU A 1 184 ? 12.752 1.954 -2.813 1.00 89.12 184 LEU A C 1
ATOM 1451 O O . LEU A 1 184 ? 13.745 1.268 -3.031 1.00 89.12 184 LEU A O 1
ATOM 1455 N N . MET A 1 185 ? 11.864 1.663 -1.868 1.00 85.50 185 MET A N 1
ATOM 1456 C CA . MET A 1 185 ? 11.925 0.576 -0.889 1.00 85.50 185 MET A CA 1
ATOM 1457 C C . MET A 1 185 ? 10.993 -0.581 -1.269 1.00 85.50 185 MET A C 1
ATOM 1459 O O . MET A 1 185 ? 10.225 -1.072 -0.443 1.00 85.50 185 MET A O 1
ATOM 1463 N N . LEU A 1 186 ? 11.022 -1.008 -2.532 1.00 79.94 186 LEU A N 1
ATOM 1464 C CA . LEU A 1 186 ? 10.416 -2.286 -2.894 1.00 79.94 186 LEU A CA 1
ATOM 1465 C C . LEU A 1 186 ? 11.356 -3.395 -2.422 1.00 79.94 186 LEU A C 1
ATOM 1467 O O . LEU A 1 186 ? 12.533 -3.392 -2.774 1.00 79.94 186 LEU A O 1
ATOM 1471 N N . ASN A 1 187 ? 10.843 -4.300 -1.588 1.00 59.22 187 ASN A N 1
ATOM 1472 C CA . ASN A 1 187 ? 11.591 -5.484 -1.181 1.00 59.22 187 ASN A CA 1
ATOM 1473 C C . ASN A 1 187 ? 11.903 -6.328 -2.427 1.00 59.22 187 ASN A C 1
ATOM 1475 O O . ASN A 1 187 ? 10.975 -6.690 -3.155 1.00 59.22 187 ASN A O 1
ATOM 1479 N N . ASP A 1 188 ? 13.186 -6.625 -2.633 1.00 40.62 188 ASP A N 1
ATOM 1480 C CA . ASP A 1 188 ? 13.644 -7.745 -3.460 1.00 40.62 188 ASP A CA 1
ATOM 1481 C C . ASP A 1 188 ? 13.499 -9.069 -2.691 1.00 40.62 188 ASP A C 1
ATOM 1483 O O . ASP A 1 188 ? 13.815 -9.092 -1.475 1.00 40.62 188 AS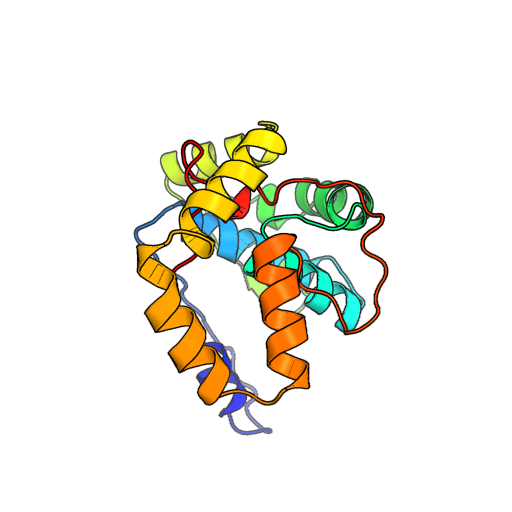P A O 1
#

Sequence (188 aa):
NVVRTINELPKDYSGSIKIILNDHNPMVICHNLMILSILSIIPDIEEGAEHALHLWYSVFQPMSYQTCILPHICESDALTKLSEMPAHLTPLTTLCTNLSSNTVNIFLSQLSSPLDPTLAHTSLNNIMNTPERANYCNLYYETISPSHRVAFERWQSFGLILPFGANNTHIAIPNKWLFLGGHLMLND

Mean predicted aligned error: 5.72 Å